Protein AF-A0A3B8Z1A2-F1 (afdb_monomer)

Secondary structure (DSSP, 8-state):
---GGGGGSTTTTT--B---S-PPSEEEE-TT--GGGS-S--TT--EEE-SSSSS-EEE-TTEEEEB--EEGGGGTT-HHHHHHHHHHHHHHHHHTTT--EEEETTEEEEEE--TTSS-PEEEEEEEEEEETTEEEEEEEEESSS-GGGGGGS-GGG-TTPPB--HHHH-SS----HHHHHHHHHHHHHHHTTPPPP-

Sequence (198 aa):
LQPQESLTEPSGAGRDHLLPPEPPPVYTTGRSGDPANLPADAAGVPVIRTGRGGDATFHGPGQLVGYPIVDLRRRGSDVHRYLRQIEAGLLAALASYEIDAHRESGRTGIWVRRPDDMESAKIASIGIAVRRGVAWHGFALNVDNDVRGFERITACGIPGIRMTSIMEAGSGARPSLPDVAETVARAMASALGAPAPS

Radius of gyration: 15.95 Å; Cα contacts (8 Å, |Δi|>4): 409; chains: 1; bounding box: 40×38×46 Å

Mean predicted aligned error: 6.15 Å

Structure (mmCIF, N/CA/C/O backbone):
data_AF-A0A3B8Z1A2-F1
#
_entry.id   AF-A0A3B8Z1A2-F1
#
loop_
_atom_site.group_PDB
_atom_site.id
_atom_site.type_symbol
_atom_site.label_atom_id
_atom_site.label_alt_id
_atom_site.label_comp_id
_atom_site.label_asym_id
_atom_site.label_entity_id
_atom_site.label_seq_id
_atom_site.pdbx_PDB_ins_code
_atom_site.Cartn_x
_atom_site.Cartn_y
_atom_site.Cartn_z
_atom_site.occupancy
_atom_site.B_iso_or_equiv
_atom_site.auth_seq_id
_atom_site.auth_comp_id
_atom_site.auth_asym_id
_atom_site.auth_atom_id
_atom_site.pdbx_PDB_model_num
ATOM 1 N N . LEU A 1 1 ? 12.503 -8.849 9.640 1.00 46.56 1 LEU A N 1
ATOM 2 C CA . LEU A 1 1 ? 11.035 -8.776 9.832 1.00 46.56 1 LEU A CA 1
ATOM 3 C C . LEU A 1 1 ? 10.701 -9.475 11.143 1.00 46.56 1 LEU A C 1
ATOM 5 O O . LEU A 1 1 ? 10.945 -10.670 11.241 1.00 46.56 1 LEU A O 1
ATOM 9 N N . GLN A 1 2 ? 10.236 -8.753 12.166 1.00 46.50 2 GLN A N 1
ATOM 10 C CA . GLN A 1 2 ? 9.681 -9.418 13.351 1.00 46.50 2 GLN A CA 1
ATOM 11 C C . GLN A 1 2 ? 8.379 -10.145 12.958 1.00 46.50 2 GLN A C 1
ATOM 13 O O . GLN A 1 2 ? 7.653 -9.628 12.102 1.00 46.50 2 GLN A O 1
ATOM 18 N N . PRO A 1 3 ? 8.061 -11.322 13.527 1.00 56.19 3 PRO A N 1
ATOM 19 C CA . PRO A 1 3 ? 6.851 -12.049 13.161 1.00 56.19 3 PRO A CA 1
ATOM 20 C C . PRO A 1 3 ? 5.616 -11.295 13.659 1.00 56.19 3 PRO A C 1
ATOM 22 O O . PRO A 1 3 ? 5.299 -11.318 14.842 1.00 56.19 3 PRO A O 1
ATOM 25 N N . GLN A 1 4 ? 4.893 -10.643 12.750 1.00 57.81 4 GLN A N 1
ATOM 26 C CA . GLN A 1 4 ? 3.616 -9.981 13.057 1.00 57.81 4 GLN A CA 1
ATOM 27 C C . GLN A 1 4 ? 2.559 -10.945 13.595 1.00 57.81 4 GLN A C 1
ATOM 29 O O . GLN A 1 4 ? 1.611 -10.525 14.247 1.00 57.81 4 GLN A O 1
ATOM 34 N N . GLU A 1 5 ? 2.727 -12.242 13.342 1.00 56.53 5 GLU A N 1
ATOM 35 C CA . GLU A 1 5 ? 1.835 -13.290 13.823 1.00 56.53 5 GLU A CA 1
ATOM 36 C C . GLU A 1 5 ? 1.676 -13.282 15.347 1.00 56.53 5 GLU A C 1
ATOM 38 O O . GLU A 1 5 ? 0.589 -13.591 15.831 1.00 56.53 5 GLU A O 1
ATOM 43 N N . SER A 1 6 ? 2.702 -12.878 16.106 1.00 57.28 6 SER A N 1
ATOM 44 C CA . SER A 1 6 ? 2.610 -12.789 17.570 1.00 57.28 6 SER A CA 1
ATOM 45 C C . SER A 1 6 ? 1.660 -11.681 18.045 1.00 57.28 6 SER A C 1
ATOM 47 O O . SER A 1 6 ? 1.091 -11.794 19.128 1.00 57.28 6 SER A O 1
ATOM 49 N N . LEU A 1 7 ? 1.413 -10.654 17.220 1.00 58.72 7 LEU A N 1
ATOM 50 C CA . LEU A 1 7 ? 0.472 -9.563 17.510 1.00 58.72 7 LEU A CA 1
ATOM 51 C C . LEU A 1 7 ? -0.997 -9.995 17.370 1.00 58.72 7 LEU A C 1
ATOM 53 O O . LEU A 1 7 ? -1.894 -9.263 17.778 1.00 58.72 7 LEU A O 1
ATOM 57 N N . THR A 1 8 ? -1.253 -11.184 16.812 1.00 55.88 8 THR A N 1
ATOM 58 C CA . THR A 1 8 ? -2.609 -11.752 16.687 1.00 55.88 8 THR A CA 1
ATOM 59 C C . THR A 1 8 ? -3.093 -12.454 17.961 1.00 55.88 8 THR A C 1
ATOM 61 O O . THR A 1 8 ? -4.233 -12.923 18.012 1.00 55.88 8 THR A O 1
ATOM 64 N N . GLU A 1 9 ? -2.253 -12.521 18.999 1.00 58.81 9 GLU A N 1
ATOM 65 C CA . GLU A 1 9 ? -2.627 -13.045 20.312 1.00 58.81 9 GLU A CA 1
ATOM 66 C C . GLU A 1 9 ? -3.438 -12.010 21.129 1.00 58.81 9 GLU A C 1
ATOM 68 O O . GLU A 1 9 ? -3.277 -10.800 20.943 1.00 58.81 9 GLU A O 1
ATOM 73 N N . PRO A 1 10 ? -4.316 -12.444 22.059 1.00 49.34 10 PRO A N 1
ATOM 74 C CA . PRO A 1 10 ? -5.251 -11.562 22.772 1.00 49.34 10 PRO A CA 1
ATOM 75 C C . PRO A 1 10 ? -4.609 -10.392 23.533 1.00 49.34 10 PRO A C 1
ATOM 77 O O . PRO A 1 10 ? -5.276 -9.387 23.757 1.00 49.34 10 PRO A O 1
ATOM 80 N N . SER A 1 11 ? -3.337 -10.507 23.925 1.00 51.84 11 SER A N 1
ATOM 81 C CA . SER A 1 11 ? -2.572 -9.458 24.614 1.00 51.84 11 SER A CA 1
ATOM 82 C C . SER A 1 11 ? -2.036 -8.356 23.686 1.00 51.84 11 SER A C 1
ATOM 84 O O . SER A 1 11 ? -1.673 -7.290 24.178 1.00 51.84 11 SER A O 1
ATOM 86 N N . GLY A 1 12 ? -1.991 -8.585 22.366 1.00 46.75 12 GLY A N 1
ATOM 87 C CA . GLY A 1 12 ? -1.600 -7.598 21.346 1.00 46.75 12 GLY A CA 1
ATOM 88 C C . GLY A 1 12 ? -2.786 -6.923 20.642 1.00 46.75 12 GLY A C 1
ATOM 89 O O . GLY A 1 12 ? -2.634 -5.861 20.038 1.00 46.75 12 GLY A O 1
ATOM 90 N N . ALA A 1 13 ? -3.985 -7.505 20.752 1.00 46.91 13 ALA A N 1
ATOM 91 C CA . ALA A 1 13 ? -5.215 -6.987 20.163 1.00 46.91 13 ALA A CA 1
ATOM 92 C C . ALA A 1 13 ? -5.746 -5.777 20.959 1.00 46.91 13 ALA A C 1
ATOM 94 O O . ALA A 1 13 ? -6.509 -5.916 21.914 1.00 46.91 13 ALA A O 1
ATOM 95 N N . GLY A 1 14 ? -5.333 -4.575 20.560 1.00 42.47 14 GLY A N 1
ATOM 96 C CA . GLY A 1 14 ? -5.748 -3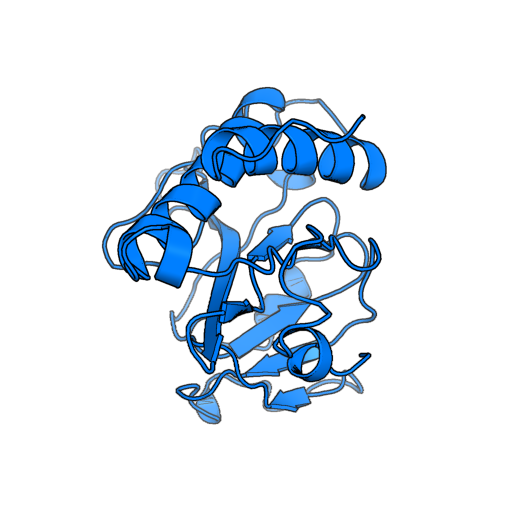.320 21.201 1.00 42.47 14 GLY A CA 1
ATOM 97 C C . GLY A 1 14 ? -4.769 -2.159 21.039 1.00 42.47 14 GLY A C 1
ATOM 98 O O . GLY A 1 14 ? -5.045 -1.069 21.531 1.00 42.47 14 GLY A O 1
ATOM 99 N N . ARG A 1 15 ? -3.635 -2.380 20.368 1.00 45.59 15 ARG A N 1
ATOM 100 C CA . ARG A 1 15 ? -2.662 -1.342 20.038 1.00 45.59 15 ARG A CA 1
ATOM 101 C C . ARG A 1 15 ? -2.531 -1.239 18.522 1.00 45.59 15 ARG A C 1
ATOM 103 O O . ARG A 1 15 ? -2.141 -2.206 17.870 1.00 45.59 15 ARG A O 1
ATOM 110 N N . ASP A 1 16 ? -2.855 -0.070 17.978 1.00 46.34 16 ASP A N 1
ATOM 111 C CA . ASP A 1 16 ? -2.566 0.256 16.585 1.00 46.34 16 ASP A CA 1
ATOM 112 C C . ASP A 1 16 ? -1.042 0.346 16.433 1.00 46.34 16 ASP A C 1
ATOM 114 O O . ASP A 1 16 ? -0.393 1.247 16.963 1.00 46.34 16 ASP A O 1
ATOM 118 N N . HIS A 1 17 ? -0.447 -0.640 15.765 1.00 48.31 17 HIS A N 1
ATOM 119 C CA . HIS A 1 17 ? 0.991 -0.696 15.539 1.00 48.31 17 HIS A CA 1
ATOM 120 C C . HIS A 1 17 ? 1.309 -0.330 14.085 1.00 48.31 17 HIS A C 1
ATOM 122 O O . HIS A 1 17 ? 1.220 -1.160 13.183 1.00 48.31 17 HIS A O 1
ATOM 128 N N . LEU A 1 18 ? 1.740 0.909 13.852 1.00 51.50 18 LEU A N 1
ATOM 129 C CA . LEU A 1 18 ? 2.535 1.247 12.670 1.00 51.50 18 LEU A CA 1
ATOM 130 C C . LEU A 1 18 ? 3.980 0.798 12.973 1.00 51.50 18 LEU A C 1
ATOM 132 O O . LEU A 1 18 ? 4.630 1.354 13.854 1.00 51.50 18 LEU A O 1
ATOM 136 N N . LEU A 1 19 ? 4.441 -0.293 12.349 1.00 51.94 19 LEU A N 1
ATOM 137 C CA . LEU A 1 19 ? 5.822 -0.802 12.490 1.00 51.94 19 LEU A CA 1
ATOM 138 C C . LEU A 1 19 ? 6.784 0.031 11.598 1.00 51.94 19 LEU A C 1
ATOM 140 O O . LEU A 1 19 ? 6.299 0.888 10.864 1.00 51.94 19 LEU A O 1
ATOM 144 N N . PRO A 1 20 ? 8.124 -0.124 11.710 1.00 51.28 20 PRO A N 1
ATOM 145 C CA . PRO A 1 20 ? 9.080 0.956 11.472 1.00 51.28 20 PRO A CA 1
ATOM 146 C C . PRO A 1 20 ? 9.050 1.499 10.036 1.00 51.28 20 PRO A C 1
ATOM 148 O O . PRO A 1 20 ? 8.727 0.754 9.108 1.00 51.28 20 PRO A O 1
ATOM 151 N N . PRO A 1 21 ? 9.430 2.779 9.869 1.00 54.88 21 PRO A N 1
ATOM 152 C CA . PRO A 1 21 ? 9.106 3.587 8.698 1.00 54.88 21 PRO A CA 1
ATOM 153 C C . PRO A 1 21 ? 9.688 3.062 7.383 1.00 54.88 21 PRO A C 1
ATOM 155 O O . PRO A 1 21 ? 9.094 3.320 6.347 1.00 54.88 21 PRO A O 1
ATOM 158 N N . GLU A 1 22 ? 10.782 2.292 7.391 1.00 66.62 22 GLU A N 1
ATOM 159 C CA . GLU A 1 22 ? 11.485 1.912 6.159 1.00 66.62 22 GLU A CA 1
ATOM 160 C C . GLU A 1 22 ? 11.922 0.439 6.166 1.00 66.62 22 GLU A C 1
ATOM 162 O O . GLU A 1 22 ? 12.830 0.057 6.914 1.00 66.62 22 GLU A O 1
ATOM 167 N N . PRO A 1 23 ? 11.304 -0.428 5.347 1.00 73.94 23 PRO A N 1
ATOM 168 C CA . PRO A 1 23 ? 11.793 -1.786 5.164 1.00 73.94 23 PRO A CA 1
ATOM 169 C C . PRO A 1 23 ? 13.048 -1.790 4.270 1.00 73.94 23 PRO A C 1
ATOM 171 O O . PRO A 1 23 ? 13.082 -1.082 3.261 1.00 73.94 23 PRO A O 1
ATOM 174 N N . PRO A 1 24 ? 14.066 -2.629 4.554 1.00 86.69 24 PRO A N 1
ATOM 175 C CA . PRO A 1 24 ? 15.076 -2.929 3.543 1.00 86.69 24 PRO A CA 1
ATOM 176 C C . PRO A 1 24 ? 14.404 -3.574 2.316 1.00 86.69 24 PRO A C 1
ATOM 178 O O . PRO A 1 24 ? 13.319 -4.150 2.462 1.00 86.69 24 PRO A O 1
ATOM 181 N N . PRO A 1 25 ? 15.038 -3.530 1.127 1.00 93.38 25 PRO A N 1
ATOM 182 C CA . PRO A 1 25 ? 14.490 -4.152 -0.072 1.00 93.38 25 PRO A CA 1
ATOM 183 C C . PRO A 1 25 ? 14.091 -5.609 0.179 1.00 93.38 25 PRO A C 1
ATOM 185 O O . PRO A 1 25 ? 14.893 -6.400 0.680 1.00 93.38 25 PRO A O 1
ATOM 188 N N . VAL A 1 26 ? 12.854 -5.968 -0.159 1.00 94.50 26 VAL A N 1
ATOM 189 C CA . VAL A 1 26 ? 12.335 -7.332 -0.020 1.00 94.50 26 VAL A CA 1
ATOM 190 C C . VAL A 1 26 ? 11.171 -7.573 -0.975 1.00 94.50 26 VAL A C 1
ATOM 192 O O . VAL A 1 26 ? 10.254 -6.758 -1.093 1.00 94.50 26 VAL A O 1
ATOM 195 N N . TYR A 1 27 ? 11.171 -8.735 -1.619 1.00 95.75 27 TYR A N 1
ATOM 196 C CA . TYR A 1 27 ? 10.003 -9.255 -2.319 1.00 95.75 27 TYR A CA 1
ATOM 197 C C . TYR A 1 27 ? 9.193 -10.123 -1.373 1.00 95.75 27 TYR A C 1
ATOM 199 O O . TYR A 1 27 ? 9.738 -10.983 -0.678 1.00 95.75 27 TYR A O 1
ATOM 207 N N . THR A 1 28 ? 7.876 -9.938 -1.364 1.00 94.06 28 THR A N 1
ATOM 208 C CA . THR A 1 28 ? 6.986 -10.833 -0.627 1.00 94.06 28 THR A CA 1
ATOM 209 C C . THR A 1 28 ? 5.911 -11.407 -1.524 1.00 94.06 28 THR A C 1
ATOM 211 O O . THR A 1 28 ? 5.378 -10.709 -2.381 1.00 94.06 28 THR A O 1
ATOM 214 N N . THR A 1 29 ? 5.545 -12.663 -1.289 1.00 95.25 29 THR A N 1
ATOM 215 C CA . THR A 1 29 ? 4.357 -13.281 -1.887 1.00 95.25 29 THR A CA 1
ATOM 216 C C . T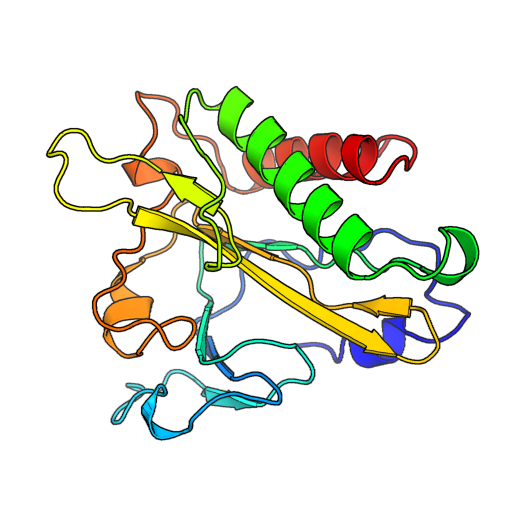HR A 1 29 ? 3.391 -13.727 -0.792 1.00 95.25 29 THR A C 1
ATOM 218 O O . THR A 1 29 ? 3.814 -14.123 0.302 1.00 95.25 29 THR A O 1
ATOM 221 N N . GLY A 1 30 ? 2.091 -13.585 -1.043 1.00 92.12 30 GLY A N 1
ATOM 222 C CA . GLY A 1 30 ? 1.045 -13.986 -0.106 1.00 92.12 30 GLY A CA 1
ATOM 223 C C . GLY A 1 30 ? 0.677 -15.466 -0.226 1.00 92.12 30 GLY A C 1
ATOM 224 O O . GLY A 1 30 ? 1.322 -16.255 -0.919 1.00 92.12 30 GLY A O 1
ATOM 225 N N . ARG A 1 31 ? -0.399 -15.866 0.457 1.00 88.94 31 ARG A N 1
ATOM 226 C CA . ARG A 1 31 ? -0.872 -17.263 0.478 1.00 88.94 31 ARG A CA 1
ATOM 227 C C . ARG A 1 31 ? -1.239 -17.785 -0.910 1.00 88.94 31 ARG A C 1
ATOM 229 O O . ARG A 1 31 ? -0.908 -18.926 -1.222 1.00 88.94 31 ARG A O 1
ATOM 236 N N . SER A 1 32 ? -1.898 -16.941 -1.699 1.00 85.69 32 SER A N 1
ATOM 237 C CA . SER A 1 32 ? -2.443 -17.256 -3.024 1.00 85.69 32 SER A CA 1
ATOM 238 C C . SER A 1 32 ? -1.538 -16.800 -4.169 1.00 85.69 32 SER A C 1
ATOM 240 O O . SER A 1 32 ? -2.010 -16.743 -5.297 1.00 85.69 32 SER A O 1
ATOM 242 N N . GLY A 1 33 ? -0.294 -16.408 -3.883 1.00 89.44 33 GLY A N 1
ATOM 243 C CA . GLY A 1 33 ? 0.581 -15.870 -4.914 1.00 89.44 33 GLY A CA 1
ATOM 244 C C . GLY A 1 33 ? 1.149 -16.938 -5.840 1.00 89.44 33 GLY A C 1
ATOM 245 O O . GLY A 1 33 ? 1.520 -18.025 -5.384 1.00 89.44 33 GLY A O 1
ATOM 246 N N . ASP A 1 34 ? 1.220 -16.608 -7.126 1.00 94.25 34 ASP A N 1
ATOM 247 C CA . ASP A 1 34 ? 1.828 -17.444 -8.153 1.00 94.25 34 ASP A CA 1
ATOM 248 C C . ASP A 1 34 ? 3.358 -17.262 -8.130 1.00 94.25 34 ASP A C 1
ATOM 250 O O . ASP A 1 34 ? 3.848 -16.135 -8.252 1.00 94.25 34 ASP A O 1
ATOM 254 N N . PRO A 1 35 ? 4.156 -18.336 -7.985 1.00 92.81 35 PRO A N 1
ATOM 255 C CA . PRO A 1 35 ? 5.608 -18.254 -8.103 1.00 92.81 35 PRO A CA 1
ATOM 256 C C . PRO A 1 35 ? 6.096 -17.628 -9.416 1.00 92.81 35 PRO A C 1
ATOM 258 O O . PRO A 1 35 ? 7.162 -17.020 -9.415 1.00 92.81 35 PRO A O 1
ATOM 261 N N . ALA A 1 36 ? 5.329 -17.725 -10.507 1.00 95.25 36 ALA A N 1
ATOM 262 C CA . ALA A 1 36 ? 5.658 -17.089 -11.784 1.00 95.25 36 ALA A CA 1
ATOM 263 C C . ALA A 1 36 ? 5.609 -15.551 -11.730 1.00 95.25 36 ALA A C 1
ATOM 265 O O . ALA A 1 36 ? 6.200 -14.886 -12.577 1.00 95.25 36 ALA A O 1
ATOM 266 N N . ASN A 1 37 ? 4.935 -14.982 -10.726 1.00 95.94 37 ASN A N 1
ATOM 267 C CA . ASN A 1 37 ? 4.859 -13.540 -10.510 1.00 95.94 37 ASN A CA 1
ATOM 268 C C . ASN A 1 37 ? 6.032 -12.997 -9.673 1.00 95.94 37 ASN A C 1
ATOM 270 O O . ASN A 1 37 ? 6.136 -11.782 -9.492 1.00 95.94 37 ASN A O 1
ATOM 274 N N . LEU A 1 38 ? 6.908 -13.867 -9.157 1.00 95.56 38 LEU A N 1
ATOM 275 C CA . LEU A 1 38 ? 8.131 -13.493 -8.440 1.00 95.56 38 LEU A CA 1
ATOM 276 C C . LEU A 1 38 ? 9.305 -13.257 -9.410 1.00 95.56 38 LEU A C 1
ATOM 278 O O . LEU A 1 38 ? 9.259 -13.714 -10.552 1.00 95.56 38 LEU A O 1
ATOM 282 N N . PRO A 1 39 ? 10.386 -12.587 -8.967 1.00 93.62 39 PRO A N 1
ATOM 283 C CA . PRO A 1 39 ? 11.546 -12.368 -9.819 1.00 93.62 39 PRO A CA 1
ATOM 284 C C . PRO A 1 39 ? 12.215 -13.681 -10.210 1.00 93.62 39 PRO A C 1
ATOM 286 O O . PRO A 1 39 ? 12.528 -14.498 -9.345 1.00 93.62 39 PRO A O 1
ATOM 289 N N . ALA A 1 40 ? 12.528 -13.832 -11.498 1.00 91.50 40 ALA A N 1
ATOM 290 C CA . ALA A 1 40 ? 13.425 -14.889 -11.966 1.00 91.50 40 ALA A CA 1
ATOM 291 C C . ALA A 1 40 ? 14.860 -14.685 -11.437 1.00 91.50 40 ALA A C 1
ATOM 293 O O . ALA A 1 40 ? 15.549 -15.649 -11.113 1.00 91.50 40 ALA A O 1
ATOM 294 N N . ASP A 1 41 ? 15.279 -13.422 -11.304 1.00 92.38 41 ASP A N 1
ATOM 295 C CA . ASP A 1 41 ? 16.505 -13.002 -10.628 1.00 92.38 41 ASP A CA 1
ATOM 296 C C . ASP A 1 41 ? 16.203 -11.835 -9.676 1.00 92.38 41 ASP A C 1
ATOM 298 O O . ASP A 1 41 ? 15.830 -10.729 -10.091 1.00 92.38 41 ASP A O 1
ATOM 302 N N . ALA A 1 42 ? 16.370 -12.097 -8.380 1.00 90.50 42 ALA A N 1
ATOM 303 C CA . ALA A 1 42 ? 16.126 -11.130 -7.319 1.00 90.50 42 ALA A CA 1
ATOM 304 C C . ALA A 1 42 ? 17.331 -10.212 -7.039 1.00 90.50 42 ALA A C 1
ATOM 306 O O . ALA A 1 42 ? 17.219 -9.334 -6.186 1.00 90.50 42 ALA A O 1
ATOM 307 N N . ALA A 1 43 ? 18.470 -10.385 -7.727 1.00 91.38 43 ALA A N 1
ATOM 308 C CA . ALA A 1 43 ? 19.665 -9.543 -7.605 1.00 91.38 43 ALA A CA 1
ATOM 309 C C . ALA A 1 43 ? 20.132 -9.328 -6.146 1.00 91.38 43 ALA A C 1
ATOM 311 O O . ALA A 1 43 ? 20.504 -8.227 -5.744 1.00 91.38 43 ALA A O 1
ATOM 312 N N . GLY A 1 44 ? 20.067 -10.384 -5.329 1.00 91.94 44 GLY A N 1
ATOM 313 C CA . GLY A 1 44 ? 20.439 -10.345 -3.909 1.00 91.94 44 GLY A CA 1
ATOM 314 C C . GLY A 1 44 ? 19.356 -9.816 -2.956 1.00 91.94 44 GLY A C 1
ATOM 315 O O . GLY A 1 44 ? 19.564 -9.830 -1.744 1.00 91.94 44 GLY A O 1
ATOM 316 N N . VAL A 1 45 ? 18.191 -9.400 -3.461 1.00 94.38 45 VAL A N 1
ATOM 317 C CA . VAL A 1 45 ? 17.037 -9.012 -2.637 1.00 94.38 45 VAL A CA 1
ATOM 318 C C . VAL A 1 45 ? 16.318 -10.267 -2.113 1.00 94.38 45 VAL A C 1
ATOM 320 O O . VAL A 1 45 ? 15.985 -11.152 -2.903 1.00 94.38 45 VAL A O 1
ATOM 323 N N . PRO A 1 46 ? 16.026 -10.374 -0.804 1.00 94.19 46 PRO A N 1
ATOM 324 C CA . PRO A 1 46 ? 15.300 -11.517 -0.259 1.00 94.19 46 PRO A CA 1
ATOM 325 C C . PRO A 1 46 ? 13.894 -11.676 -0.852 1.00 94.19 46 PRO A C 1
ATOM 327 O O . PRO A 1 46 ? 13.170 -10.695 -1.030 1.00 94.19 46 PRO A O 1
ATOM 330 N N . VAL A 1 47 ? 13.478 -12.926 -1.074 1.00 94.81 47 VAL A N 1
ATOM 331 C CA . VAL A 1 47 ? 12.110 -13.294 -1.470 1.00 94.81 47 VAL A CA 1
ATOM 332 C C . VAL A 1 47 ? 11.474 -14.099 -0.339 1.00 94.81 47 VAL A C 1
ATOM 334 O O . VAL A 1 47 ? 11.981 -15.151 0.044 1.00 94.81 47 VAL A O 1
ATOM 337 N N . ILE A 1 48 ? 10.374 -13.598 0.225 1.00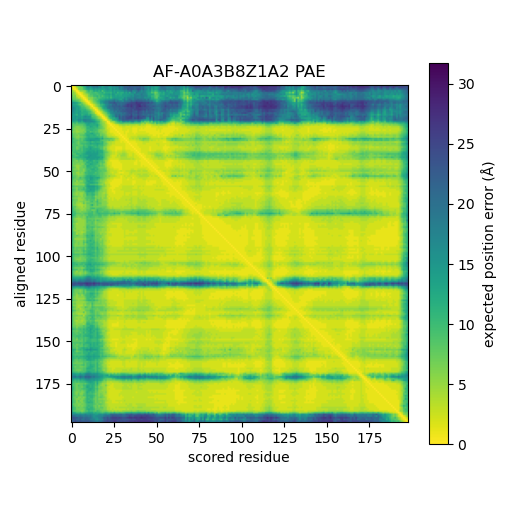 92.31 48 ILE A N 1
ATOM 338 C CA . ILE A 1 48 ? 9.758 -14.151 1.438 1.00 92.31 48 ILE A CA 1
ATOM 339 C C . ILE A 1 48 ? 8.290 -14.491 1.186 1.00 92.31 48 ILE A C 1
ATOM 341 O O . ILE A 1 48 ? 7.490 -13.647 0.781 1.00 92.31 48 ILE A O 1
ATOM 345 N N . ARG A 1 49 ? 7.892 -15.727 1.496 1.00 91.81 49 ARG A N 1
ATOM 346 C CA . ARG A 1 49 ? 6.473 -16.090 1.555 1.00 91.81 49 ARG A CA 1
ATOM 347 C C . ARG A 1 49 ? 5.873 -15.651 2.885 1.00 91.81 49 ARG A C 1
ATOM 349 O O . ARG A 1 49 ? 6.470 -15.839 3.940 1.00 91.81 49 ARG A O 1
ATOM 356 N N . THR A 1 50 ? 4.686 -15.066 2.827 1.00 89.31 50 THR A N 1
ATOM 357 C CA . THR A 1 50 ? 4.020 -14.440 3.973 1.00 89.31 50 THR A CA 1
ATOM 358 C C . THR A 1 50 ? 2.589 -14.940 4.134 1.00 89.31 50 THR A C 1
ATOM 360 O O . THR A 1 50 ? 2.000 -15.527 3.224 1.00 89.31 50 THR A O 1
ATOM 363 N N . GLY A 1 51 ? 2.015 -14.685 5.311 1.00 86.81 51 GLY A N 1
ATOM 364 C CA . GLY A 1 51 ? 0.648 -15.063 5.642 1.00 86.81 51 GLY A CA 1
ATOM 365 C C . GLY A 1 51 ? -0.440 -14.183 5.022 1.00 86.81 51 GLY A C 1
ATOM 366 O O . GLY A 1 51 ? -1.603 -14.553 5.160 1.00 86.81 51 GLY A O 1
ATOM 367 N N . ARG A 1 52 ? -0.133 -13.059 4.351 1.00 89.50 52 ARG A N 1
ATOM 368 C CA . ARG A 1 52 ? -1.144 -12.134 3.786 1.00 89.50 52 ARG A CA 1
ATOM 369 C C . ARG A 1 52 ? -1.890 -12.720 2.592 1.00 89.50 52 ARG A C 1
ATOM 371 O O . ARG A 1 52 ? -1.419 -13.637 1.922 1.00 89.50 52 ARG A O 1
ATOM 378 N N . GLY A 1 53 ? -3.056 -12.152 2.297 1.00 88.62 53 GLY A N 1
ATOM 379 C CA . GLY A 1 53 ? -3.688 -12.291 0.989 1.00 88.62 53 GLY A CA 1
ATOM 380 C C . GLY A 1 53 ? -2.917 -11.561 -0.120 1.00 88.62 53 GLY A C 1
ATOM 381 O O . GLY A 1 53 ? -2.008 -10.764 0.140 1.00 88.62 53 GLY A O 1
ATOM 382 N N . GLY A 1 54 ? -3.322 -11.820 -1.362 1.00 88.94 54 GLY A N 1
ATOM 383 C CA . GLY A 1 54 ? -2.710 -11.250 -2.562 1.00 88.94 54 GLY A CA 1
ATOM 384 C C . GLY A 1 54 ? -1.453 -11.986 -3.024 1.00 88.94 54 GLY A C 1
ATOM 385 O O . GLY A 1 54 ? -1.005 -12.947 -2.397 1.00 88.94 54 GLY A O 1
ATOM 386 N N . ASP A 1 55 ? -0.904 -11.505 -4.132 1.00 93.25 55 ASP A N 1
ATOM 387 C CA . ASP A 1 55 ? 0.242 -12.092 -4.832 1.00 93.25 55 ASP A CA 1
ATOM 388 C C . ASP A 1 55 ? 1.556 -11.340 -4.513 1.00 93.25 55 ASP A C 1
ATOM 390 O O . ASP A 1 55 ? 1.666 -10.718 -3.450 1.00 93.25 55 ASP A O 1
ATOM 394 N N . ALA A 1 56 ? 2.552 -11.397 -5.397 1.00 94.75 56 ALA A N 1
ATOM 395 C CA . ALA A 1 56 ? 3.842 -10.734 -5.312 1.00 94.75 56 ALA A CA 1
ATOM 396 C C . ALA A 1 56 ? 3.723 -9.215 -5.090 1.00 94.75 56 ALA A C 1
ATOM 398 O O . ALA A 1 56 ? 2.897 -8.528 -5.694 1.00 94.75 56 ALA A O 1
ATOM 399 N N . THR A 1 57 ? 4.573 -8.673 -4.222 1.00 95.56 57 THR A N 1
ATOM 400 C CA . THR A 1 57 ? 4.802 -7.232 -4.053 1.00 95.56 57 THR A CA 1
ATOM 401 C C . THR A 1 57 ? 6.262 -6.993 -3.684 1.00 95.56 57 THR A C 1
ATOM 403 O O . THR A 1 57 ? 6.959 -7.905 -3.233 1.00 95.56 57 THR A O 1
ATOM 406 N N . PHE A 1 58 ? 6.697 -5.749 -3.827 1.00 95.56 58 PHE A N 1
ATOM 407 C CA . PHE A 1 58 ? 7.990 -5.266 -3.374 1.00 95.56 58 PHE A CA 1
ATOM 408 C C . PHE A 1 58 ? 7.814 -4.269 -2.222 1.00 95.56 58 PHE A C 1
ATOM 410 O O . PHE A 1 58 ? 6.838 -3.510 -2.187 1.00 95.56 58 PHE A O 1
ATOM 417 N N . HIS A 1 59 ? 8.768 -4.282 -1.296 1.00 94.69 59 HIS A N 1
ATOM 418 C CA . HIS A 1 59 ? 8.960 -3.253 -0.283 1.00 94.69 59 HIS A CA 1
ATOM 419 C C . HIS A 1 59 ? 10.407 -2.772 -0.322 1.00 94.69 59 HIS A C 1
ATOM 421 O O . HIS A 1 59 ? 11.307 -3.577 -0.552 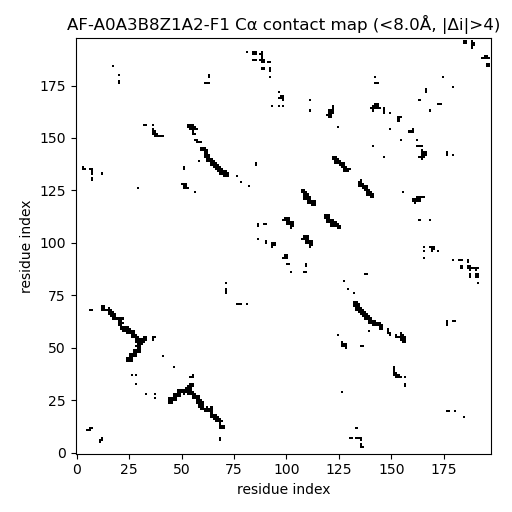1.00 94.69 59 HIS A O 1
ATOM 427 N N . GLY A 1 60 ? 10.637 -1.489 -0.059 1.00 92.38 60 GLY A N 1
ATOM 428 C CA . GLY A 1 60 ? 11.980 -0.924 0.007 1.00 92.38 60 GLY A CA 1
ATOM 429 C C . GLY A 1 60 ? 12.023 0.409 0.757 1.00 92.38 60 GLY A C 1
ATOM 430 O O . GLY A 1 60 ? 10.969 0.904 1.168 1.00 92.38 60 GLY A O 1
ATOM 431 N N . PRO A 1 61 ? 13.228 0.981 0.934 1.00 93.12 61 PRO A N 1
ATOM 432 C CA . PRO A 1 61 ? 13.418 2.255 1.619 1.00 93.12 61 PRO A CA 1
ATOM 433 C C . PRO A 1 61 ? 12.582 3.357 0.972 1.00 93.12 61 PRO A C 1
ATOM 435 O O . PRO A 1 61 ? 12.477 3.393 -0.255 1.00 93.12 61 PRO A O 1
ATOM 438 N N . GLY A 1 62 ? 11.972 4.214 1.791 1.00 92.50 62 GLY A N 1
ATOM 439 C CA . GLY A 1 62 ? 11.061 5.264 1.328 1.00 92.50 62 GLY A CA 1
ATOM 440 C C . GLY A 1 62 ? 9.607 4.830 1.081 1.00 92.50 62 GLY A C 1
ATOM 441 O O . GLY A 1 62 ? 8.796 5.563 0.514 1.00 92.50 62 GLY A O 1
ATOM 442 N N . GLN A 1 63 ? 9.251 3.595 1.448 1.00 94.19 63 GLN A N 1
ATOM 443 C CA . GLN A 1 63 ? 7.881 3.092 1.360 1.00 94.19 63 GLN A CA 1
ATOM 444 C C . GLN A 1 63 ? 7.266 3.030 2.756 1.00 94.19 63 GLN A C 1
ATOM 446 O O . GLN A 1 63 ? 7.780 2.337 3.633 1.00 94.19 63 GLN A O 1
ATOM 451 N N . LEU A 1 64 ? 6.115 3.676 2.945 1.00 94.25 64 LEU A N 1
ATOM 452 C CA . LEU A 1 64 ? 5.380 3.596 4.202 1.00 94.25 64 LEU A CA 1
ATOM 453 C C . LEU A 1 64 ? 4.608 2.278 4.270 1.00 94.25 64 LEU A C 1
ATOM 455 O O . LEU A 1 64 ? 3.639 2.080 3.533 1.00 94.25 64 LEU A O 1
ATOM 459 N N . VAL A 1 65 ? 4.983 1.396 5.195 1.00 92.69 65 VAL A N 1
ATOM 460 C CA . VAL A 1 65 ? 4.266 0.136 5.424 1.00 92.69 65 VAL A CA 1
ATOM 461 C C . VAL A 1 65 ? 3.507 0.186 6.746 1.00 92.69 65 VAL A C 1
ATOM 463 O O . VAL A 1 65 ? 4.098 0.275 7.818 1.00 92.69 65 VAL A O 1
ATOM 466 N N . GLY A 1 66 ? 2.178 0.114 6.672 1.00 90.25 66 GLY A N 1
ATOM 467 C CA . GLY A 1 66 ? 1.299 0.167 7.836 1.00 90.25 66 GLY A CA 1
ATOM 468 C C . GLY A 1 66 ? 0.634 -1.172 8.122 1.00 90.25 66 GLY A C 1
ATOM 469 O O . GLY A 1 66 ? 0.194 -1.865 7.202 1.00 90.25 66 GLY A O 1
ATOM 470 N N . TYR A 1 67 ? 0.510 -1.514 9.408 1.00 89.69 67 TYR A N 1
ATOM 471 C CA . TYR A 1 67 ? -0.062 -2.786 9.850 1.00 89.69 67 TYR A CA 1
ATOM 472 C C . TYR A 1 67 ? -1.194 -2.607 10.873 1.00 89.69 67 TYR A C 1
ATOM 474 O O . TYR A 1 67 ? -0.987 -2.852 12.061 1.00 89.69 67 TYR A O 1
ATOM 482 N N . PRO A 1 68 ? -2.402 -2.174 10.462 1.00 87.94 68 PRO A N 1
ATOM 483 C CA . PRO A 1 68 ? -3.500 -1.962 11.401 1.00 87.94 68 PRO A CA 1
ATOM 484 C C . PRO A 1 68 ? -3.962 -3.295 12.013 1.00 87.94 68 PRO A C 1
ATOM 486 O O . PRO A 1 68 ? -4.672 -4.066 11.369 1.00 87.94 68 PRO A O 1
ATOM 489 N N . ILE A 1 69 ? -3.576 -3.582 13.258 1.00 87.31 69 ILE A N 1
ATOM 490 C CA . ILE A 1 69 ? -3.940 -4.829 13.947 1.00 87.31 69 ILE A CA 1
ATOM 491 C C . ILE A 1 69 ? -5.294 -4.657 14.641 1.00 87.31 69 ILE A C 1
ATOM 493 O O . ILE A 1 69 ? -5.391 -4.031 15.694 1.00 87.31 69 ILE A O 1
ATOM 497 N N . VAL A 1 70 ? -6.359 -5.211 14.055 1.00 85.94 70 VAL A N 1
ATOM 498 C CA . VAL A 1 70 ? -7.741 -4.902 14.465 1.00 85.94 70 VAL A CA 1
ATOM 499 C C . VAL A 1 70 ? -8.537 -6.163 14.799 1.00 85.94 70 VAL A C 1
ATOM 501 O O . VAL A 1 70 ? -8.674 -7.060 13.971 1.00 85.94 70 VAL A O 1
ATOM 504 N N . ASP A 1 71 ? -9.135 -6.218 15.995 1.00 89.12 71 ASP A N 1
ATOM 505 C CA . ASP A 1 71 ? -10.097 -7.266 16.372 1.00 89.12 71 ASP A CA 1
ATOM 506 C C . ASP A 1 71 ? -11.438 -7.048 15.652 1.00 89.12 71 ASP A C 1
ATOM 508 O O . ASP A 1 71 ? -12.276 -6.243 16.073 1.00 89.12 71 ASP A O 1
ATOM 512 N N . LEU A 1 72 ? -11.647 -7.771 14.551 1.00 89.00 72 LEU A N 1
ATOM 513 C CA . LEU A 1 72 ? -12.839 -7.639 13.717 1.00 89.00 72 LEU A CA 1
ATOM 514 C C . LEU A 1 72 ? -14.098 -8.157 14.411 1.00 89.00 72 LEU A C 1
ATOM 516 O O . LEU A 1 72 ? -15.193 -7.715 14.071 1.00 89.00 72 LEU A O 1
ATOM 520 N N . ARG A 1 73 ? -13.979 -9.033 15.417 1.00 89.44 73 ARG A N 1
ATOM 521 C CA . ARG A 1 73 ? -15.144 -9.580 16.142 1.00 89.44 73 ARG A CA 1
ATOM 522 C C . ARG A 1 73 ? -15.928 -8.475 16.839 1.00 89.44 73 ARG A C 1
ATOM 524 O O . ARG A 1 73 ? -17.153 -8.496 16.851 1.00 89.44 73 ARG A O 1
ATOM 531 N N . ARG A 1 74 ? -15.220 -7.456 17.334 1.00 85.38 74 ARG A N 1
ATOM 532 C CA . ARG A 1 74 ? -15.804 -6.253 17.952 1.00 85.38 74 ARG A CA 1
ATOM 533 C C . ARG A 1 74 ? -16.428 -5.293 16.934 1.00 85.38 74 ARG A C 1
ATOM 535 O O . ARG A 1 74 ? -16.998 -4.278 17.314 1.00 85.38 74 ARG A O 1
ATOM 542 N N . ARG A 1 75 ? -16.272 -5.582 15.641 1.00 83.12 75 ARG A N 1
ATOM 543 C CA . ARG A 1 75 ? -16.579 -4.702 14.504 1.00 83.12 75 ARG A CA 1
ATOM 544 C C . ARG A 1 75 ? -17.443 -5.407 13.450 1.00 83.12 75 ARG A C 1
ATOM 546 O O . ARG A 1 75 ? 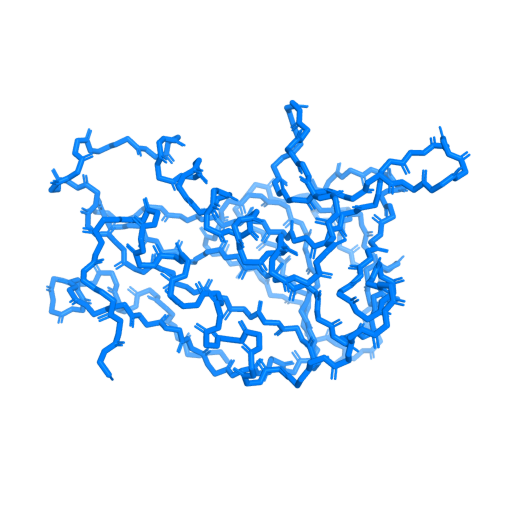-17.456 -5.005 12.291 1.00 83.12 75 ARG A O 1
ATOM 553 N N . GLY A 1 76 ? -18.158 -6.462 13.848 1.00 84.25 76 GLY A N 1
ATOM 554 C CA . GLY A 1 76 ? -19.088 -7.197 12.982 1.00 84.25 76 GLY A CA 1
ATOM 555 C C . GLY A 1 76 ? -18.452 -8.278 12.101 1.00 84.25 76 GLY A C 1
ATOM 556 O O . GLY A 1 76 ? -19.147 -8.862 11.281 1.00 84.25 76 GLY A O 1
ATOM 557 N N . SER A 1 77 ? -17.163 -8.583 12.279 1.00 88.88 77 SER A N 1
ATOM 558 C CA . SER A 1 77 ? -16.418 -9.642 11.569 1.00 88.88 77 SER A CA 1
ATOM 559 C C . SER A 1 77 ? -16.381 -9.510 10.039 1.00 88.88 77 SER A C 1
ATOM 561 O O . SER A 1 77 ? -16.165 -10.496 9.338 1.00 88.88 77 SER A O 1
ATOM 563 N N . ASP A 1 78 ? -16.550 -8.295 9.515 1.00 91.19 78 ASP A N 1
ATOM 564 C CA . ASP A 1 78 ? -16.579 -8.028 8.076 1.00 91.19 78 ASP A CA 1
ATOM 565 C C . ASP A 1 78 ? -15.203 -7.584 7.550 1.00 91.19 78 ASP A C 1
ATOM 567 O O . ASP A 1 78 ? -14.748 -6.453 7.749 1.00 91.19 78 ASP A O 1
ATOM 571 N N . VAL A 1 79 ? -14.540 -8.503 6.847 1.00 91.50 79 VAL A N 1
ATOM 572 C CA . VAL A 1 79 ? -13.218 -8.291 6.241 1.00 91.50 79 VAL A CA 1
ATOM 573 C C . VAL A 1 79 ? -13.277 -7.308 5.070 1.00 91.50 79 VAL A C 1
ATOM 575 O O . VAL A 1 79 ? -12.345 -6.524 4.884 1.00 91.50 79 VAL A O 1
ATOM 578 N N . HIS A 1 80 ? -14.363 -7.313 4.293 1.00 91.56 80 HIS A N 1
ATOM 579 C CA . HIS A 1 80 ? -14.526 -6.404 3.161 1.00 91.56 80 HIS A CA 1
ATOM 580 C C . HIS A 1 80 ? -14.711 -4.972 3.647 1.00 91.56 80 HIS A C 1
ATOM 582 O O . HIS A 1 80 ? -14.057 -4.063 3.133 1.00 91.56 80 HIS A O 1
ATOM 588 N N . ARG A 1 81 ? -15.532 -4.769 4.683 1.00 92.06 81 ARG A N 1
ATOM 589 C CA . ARG A 1 81 ? -15.669 -3.466 5.341 1.00 92.06 81 ARG A CA 1
ATOM 590 C C . ARG A 1 81 ? -14.327 -2.962 5.859 1.00 92.06 81 ARG A C 1
ATOM 592 O O . ARG A 1 81 ? -13.976 -1.818 5.589 1.00 92.06 81 ARG A O 1
ATOM 599 N N . TYR A 1 82 ? -13.563 -3.806 6.549 1.00 92.69 82 TYR A N 1
ATOM 600 C CA . TYR A 1 82 ? -12.241 -3.433 7.056 1.00 92.69 82 TYR A CA 1
ATOM 601 C C . TYR A 1 82 ? -11.267 -3.040 5.929 1.00 92.69 82 TYR A C 1
ATOM 603 O O . TYR A 1 82 ? -10.608 -2.005 6.024 1.00 92.69 82 TYR A O 1
ATOM 611 N N . LEU A 1 83 ? -11.241 -3.782 4.815 1.00 93.75 83 LEU A N 1
ATOM 612 C CA . LEU A 1 83 ? -10.479 -3.392 3.621 1.00 93.75 83 LEU A CA 1
ATOM 613 C C . LEU A 1 83 ? -10.907 -2.020 3.083 1.00 93.75 83 LEU A C 1
ATOM 615 O O . LEU A 1 83 ? -10.053 -1.176 2.812 1.00 93.75 83 LEU A O 1
ATOM 619 N N . ARG A 1 84 ? -12.219 -1.763 2.978 1.00 94.38 84 ARG A N 1
ATOM 620 C CA . ARG A 1 84 ? -12.741 -0.460 2.528 1.00 94.38 84 ARG A CA 1
ATOM 621 C C . ARG A 1 84 ? -12.359 0.684 3.465 1.00 94.38 84 ARG A C 1
ATOM 623 O O . ARG A 1 84 ? -12.158 1.798 2.980 1.00 94.38 84 ARG A O 1
ATOM 630 N N . GLN A 1 85 ? -12.232 0.422 4.766 1.00 94.88 85 GLN A N 1
ATOM 631 C CA . GLN A 1 85 ? -11.760 1.401 5.748 1.00 94.88 85 GLN A CA 1
ATOM 632 C C . GLN A 1 85 ? -10.273 1.721 5.571 1.00 94.88 85 GLN A C 1
ATOM 634 O O . GLN A 1 85 ? -9.924 2.898 5.573 1.00 94.88 85 GLN A O 1
ATOM 639 N N . ILE A 1 86 ? -9.413 0.721 5.332 1.00 95.81 86 ILE A N 1
ATOM 640 C CA . ILE A 1 86 ? -8.000 0.970 4.986 1.00 95.81 86 ILE A CA 1
ATOM 641 C C . ILE A 1 86 ? -7.916 1.834 3.726 1.00 95.81 86 ILE A C 1
ATOM 643 O O . ILE A 1 86 ? -7.239 2.858 3.718 1.00 95.81 86 ILE A O 1
ATOM 647 N N . GLU A 1 87 ? -8.636 1.461 2.666 1.00 97.50 87 GLU A N 1
ATOM 648 C CA . GLU A 1 87 ? -8.652 2.255 1.436 1.00 97.50 87 GLU A CA 1
ATOM 649 C C . GLU A 1 87 ? -9.134 3.689 1.691 1.00 97.50 87 GLU A C 1
ATOM 651 O O . GLU A 1 87 ? -8.553 4.629 1.165 1.00 97.50 87 GLU A O 1
ATOM 656 N N . ALA A 1 88 ? -10.175 3.872 2.513 1.00 97.06 88 ALA A N 1
ATOM 657 C CA . ALA A 1 88 ? -10.688 5.198 2.853 1.00 97.06 88 ALA A CA 1
ATOM 658 C C . ALA A 1 88 ? -9.648 6.049 3.597 1.00 97.06 88 ALA A C 1
ATOM 660 O O . ALA A 1 88 ? -9.489 7.221 3.269 1.00 97.06 88 ALA A O 1
ATOM 661 N N . GLY A 1 89 ? -8.915 5.459 4.547 1.00 97.00 89 GLY A N 1
ATOM 662 C CA . GLY A 1 89 ? -7.836 6.145 5.257 1.00 97.00 89 GLY A CA 1
ATOM 663 C C . GLY A 1 89 ? -6.701 6.572 4.322 1.00 97.00 89 GLY A C 1
ATOM 664 O O . GLY A 1 89 ? -6.221 7.697 4.420 1.00 97.00 89 GLY A O 1
ATOM 665 N N . LEU A 1 90 ? -6.307 5.715 3.371 1.00 98.06 90 LEU A N 1
ATOM 666 C CA . LEU A 1 90 ? -5.267 6.059 2.391 1.00 98.06 90 LEU A CA 1
ATOM 667 C C . LEU A 1 90 ? -5.720 7.173 1.449 1.00 98.06 90 LEU A C 1
ATOM 669 O O . LEU A 1 90 ? -4.957 8.100 1.206 1.00 98.06 90 LEU A O 1
ATOM 673 N N . LEU A 1 91 ? -6.955 7.103 0.945 1.00 98.44 91 LEU A N 1
ATOM 674 C CA . LEU A 1 91 ? -7.520 8.148 0.087 1.00 98.44 91 LEU A CA 1
ATOM 675 C C . LEU A 1 91 ? -7.573 9.496 0.811 1.00 98.44 91 LEU A C 1
ATOM 677 O O . LEU A 1 91 ? -7.160 10.506 0.251 1.00 98.44 91 LEU A O 1
ATOM 681 N N . ALA A 1 92 ? -8.026 9.509 2.067 1.00 97.69 92 ALA A N 1
ATOM 682 C CA . ALA A 1 92 ? -8.081 10.725 2.872 1.00 97.69 92 ALA A CA 1
ATOM 683 C C . ALA A 1 92 ? -6.683 11.320 3.129 1.00 97.69 92 ALA A C 1
ATOM 685 O O . ALA A 1 92 ? -6.509 12.535 3.055 1.00 97.69 92 ALA A O 1
ATOM 686 N N . ALA A 1 93 ? -5.677 10.477 3.382 1.00 96.06 93 ALA A N 1
ATOM 687 C CA . ALA A 1 93 ? -4.298 10.931 3.536 1.00 96.06 93 ALA A CA 1
ATOM 688 C C . ALA A 1 93 ? -3.723 11.495 2.226 1.00 96.06 93 ALA A C 1
ATOM 690 O O . ALA A 1 93 ? -3.136 12.571 2.228 1.00 96.06 93 ALA A O 1
ATOM 691 N N . LEU A 1 94 ? -3.933 10.811 1.098 1.00 97.19 94 LEU A N 1
ATOM 692 C CA . LEU A 1 94 ? -3.459 11.252 -0.219 1.00 97.19 94 LEU A CA 1
ATOM 693 C C . LEU A 1 94 ? -4.102 12.568 -0.671 1.00 97.19 94 LEU A C 1
ATOM 695 O O . LEU A 1 94 ? -3.424 13.400 -1.271 1.00 97.19 94 LEU A O 1
ATOM 699 N N . ALA A 1 95 ? -5.365 12.804 -0.307 1.00 96.00 95 ALA A N 1
ATOM 700 C CA . ALA A 1 95 ? -6.040 14.072 -0.567 1.00 96.00 95 ALA A CA 1
ATOM 701 C C . ALA A 1 95 ? -5.353 15.268 0.121 1.00 96.00 95 ALA A C 1
ATOM 703 O O . ALA A 1 95 ? -5.383 16.374 -0.411 1.00 96.00 95 ALA A O 1
ATOM 704 N N . SER A 1 96 ? -4.674 15.057 1.258 1.00 94.56 96 SER A N 1
ATOM 705 C CA . SER A 1 96 ? -3.887 16.109 1.935 1.00 94.56 96 SER A CA 1
ATOM 706 C C . SER A 1 96 ? -2.621 16.509 1.165 1.00 94.56 96 SER A C 1
ATOM 708 O O . SER A 1 96 ? -2.015 17.530 1.476 1.00 94.56 96 SER A O 1
ATOM 710 N N . TYR A 1 97 ? -2.238 15.721 0.158 1.00 94.44 97 TYR A N 1
ATOM 711 C CA . TYR A 1 97 ? -1.127 15.993 -0.754 1.00 94.44 97 TYR A CA 1
ATOM 712 C C . TYR A 1 97 ? -1.602 16.344 -2.170 1.00 94.44 97 TYR A C 1
ATOM 714 O O . TYR A 1 97 ? -0.807 16.287 -3.103 1.00 94.44 97 TYR A O 1
ATOM 722 N N . GLU A 1 98 ? -2.890 16.676 -2.335 1.00 93.81 98 GLU A N 1
ATOM 723 C CA . GLU A 1 98 ? -3.508 17.035 -3.622 1.00 93.81 98 GLU A CA 1
ATOM 724 C C . GLU A 1 98 ? -3.391 15.941 -4.699 1.00 93.81 98 GLU A C 1
ATOM 726 O O . GLU A 1 98 ? -3.416 16.216 -5.898 1.00 93.81 98 GLU A O 1
ATOM 731 N N . ILE A 1 99 ? -3.275 14.677 -4.283 1.00 94.62 99 ILE A N 1
ATOM 732 C CA . ILE A 1 99 ? -3.211 13.537 -5.199 1.00 94.62 99 ILE A CA 1
ATOM 733 C C . ILE A 1 99 ? -4.633 13.029 -5.458 1.00 94.62 99 ILE A C 1
ATOM 735 O O . ILE A 1 99 ? -5.296 12.536 -4.541 1.00 94.62 99 ILE A O 1
ATOM 739 N N . ASP A 1 100 ? -5.078 13.095 -6.718 1.00 92.81 100 ASP A N 1
ATOM 740 C CA . ASP A 1 100 ? -6.360 12.534 -7.173 1.00 92.81 100 ASP A CA 1
ATOM 741 C C . ASP A 1 100 ? -6.294 10.999 -7.258 1.00 92.81 100 ASP A C 1
ATOM 743 O O . ASP A 1 100 ? -6.057 10.379 -8.304 1.00 92.81 100 ASP A O 1
ATOM 747 N N . ALA A 1 101 ? -6.432 10.381 -6.089 1.00 96.62 101 ALA A N 1
ATOM 748 C CA . ALA A 1 101 ? -6.392 8.945 -5.907 1.00 96.62 101 ALA A CA 1
ATOM 749 C C . ALA A 1 101 ? -7.800 8.333 -5.864 1.00 96.62 101 ALA A C 1
ATOM 751 O O . ALA A 1 101 ? -8.751 8.915 -5.346 1.00 96.62 101 ALA A O 1
ATOM 752 N N . HIS A 1 102 ? -7.932 7.103 -6.353 1.00 97.06 102 HIS A N 1
ATOM 753 C CA . HIS A 1 102 ? -9.198 6.384 -6.410 1.00 97.06 102 HIS A CA 1
ATOM 754 C C . HIS A 1 102 ? -9.024 4.873 -6.206 1.00 97.06 102 HIS A C 1
ATOM 756 O O . HIS A 1 102 ? -7.917 4.331 -6.132 1.00 97.06 102 HIS A O 1
ATOM 762 N N . ARG A 1 103 ? -10.162 4.183 -6.081 1.00 96.44 103 ARG A N 1
ATOM 763 C CA . ARG A 1 103 ? -10.252 2.718 -6.082 1.00 96.44 103 ARG A CA 1
ATOM 764 C C . ARG A 1 103 ? -10.607 2.252 -7.484 1.00 96.44 103 ARG A C 1
ATOM 766 O O . ARG A 1 103 ? -11.466 2.856 -8.121 1.00 96.44 103 ARG A O 1
ATOM 773 N N . GLU A 1 104 ? -10.067 1.115 -7.893 1.00 93.88 104 GLU A N 1
ATOM 774 C CA . GLU A 1 104 ? -10.491 0.445 -9.119 1.00 93.88 104 GLU A CA 1
ATOM 775 C C . GLU A 1 104 ? -11.229 -0.856 -8.797 1.00 93.88 104 GLU A C 1
ATOM 777 O O . GLU A 1 104 ? -10.812 -1.653 -7.949 1.00 93.88 104 GLU A O 1
ATOM 782 N N . SER A 1 105 ? -12.371 -1.067 -9.456 1.00 89.94 105 SER A N 1
ATOM 783 C CA . SER A 1 105 ? -13.174 -2.274 -9.255 1.00 89.94 105 SER A CA 1
ATOM 784 C C . SER A 1 105 ? -12.367 -3.518 -9.634 1.00 89.94 105 SER A C 1
ATOM 786 O O . SER A 1 105 ? -11.716 -3.553 -10.673 1.00 89.94 105 SER A O 1
ATOM 788 N N . GLY A 1 106 ? -12.375 -4.534 -8.769 1.00 88.81 106 GLY A N 1
ATOM 789 C CA . GLY A 1 106 ? -11.609 -5.771 -8.966 1.00 88.81 106 GLY A CA 1
ATOM 790 C C . GLY A 1 106 ? -10.092 -5.651 -8.752 1.00 88.81 106 GLY A C 1
ATOM 791 O O . GLY A 1 106 ? -9.416 -6.676 -8.725 1.00 88.81 106 GLY A O 1
ATOM 792 N N . ARG A 1 107 ? -9.547 -4.444 -8.539 1.00 91.31 107 ARG A N 1
ATOM 793 C CA . ARG A 1 107 ? -8.103 -4.199 -8.395 1.00 91.31 107 ARG A CA 1
ATOM 794 C C . ARG A 1 107 ? -7.782 -3.577 -7.032 1.00 91.31 107 ARG A C 1
ATOM 796 O O . ARG A 1 107 ? -7.652 -2.363 -6.891 1.00 91.31 107 ARG A O 1
ATOM 803 N N . THR A 1 108 ? -7.626 -4.429 -6.016 1.00 93.06 108 THR A N 1
ATOM 804 C CA . THR A 1 108 ? -7.338 -4.022 -4.626 1.00 93.06 108 THR A CA 1
ATOM 805 C C . THR A 1 108 ? -6.105 -3.121 -4.519 1.00 93.06 108 THR A C 1
ATOM 807 O O . THR A 1 108 ? -5.032 -3.463 -5.025 1.00 93.06 108 THR A O 1
ATOM 810 N N . GLY A 1 109 ? -6.233 -2.012 -3.789 1.00 95.94 109 GLY A N 1
ATOM 811 C CA . GLY A 1 109 ? -5.199 -0.991 -3.616 1.00 95.94 109 GLY A CA 1
ATOM 812 C C . GLY A 1 109 ? -5.703 0.396 -4.006 1.00 95.94 109 GLY A C 1
ATOM 813 O O . GLY A 1 109 ? -6.888 0.570 -4.286 1.00 95.94 109 GLY A O 1
ATOM 814 N N . ILE A 1 110 ? -4.797 1.373 -4.008 1.00 98.38 110 ILE A N 1
ATOM 815 C CA . ILE A 1 110 ? -5.097 2.759 -4.382 1.00 98.38 110 ILE A CA 1
ATOM 816 C C . ILE A 1 110 ? -4.351 3.125 -5.661 1.00 98.38 110 ILE A C 1
ATOM 818 O O . ILE A 1 110 ? -3.178 2.775 -5.824 1.00 98.38 110 ILE A O 1
ATOM 822 N N . TRP A 1 111 ? -5.047 3.835 -6.542 1.00 97.44 111 TRP A N 1
ATOM 823 C CA . TRP A 1 111 ? -4.636 4.148 -7.905 1.00 97.44 111 TRP A CA 1
ATOM 824 C C . TRP A 1 111 ? -4.710 5.652 -8.150 1.00 97.44 111 TRP A C 1
ATOM 826 O O . TRP A 1 111 ? -5.546 6.327 -7.560 1.00 97.44 111 TRP A O 1
ATOM 836 N N . VAL A 1 112 ? -3.851 6.172 -9.018 1.00 95.81 112 VAL A N 1
ATOM 837 C CA . VAL A 1 112 ? -3.801 7.582 -9.416 1.00 95.81 112 VAL A CA 1
ATOM 838 C C . VAL A 1 112 ? -4.000 7.656 -10.921 1.00 95.81 112 VAL A C 1
ATOM 840 O O . VAL A 1 112 ? -3.350 6.926 -11.678 1.00 95.81 112 VAL A O 1
ATOM 843 N N . ARG A 1 113 ? -4.914 8.527 -11.358 1.00 90.19 113 ARG A N 1
ATOM 844 C CA . ARG A 1 113 ? -5.150 8.763 -12.784 1.00 90.19 113 ARG A CA 1
ATOM 845 C C . ARG A 1 113 ? -3.956 9.510 -13.369 1.00 90.19 113 ARG A C 1
ATOM 847 O O . ARG A 1 113 ? -3.483 10.480 -12.783 1.00 90.19 113 ARG A O 1
ATOM 854 N N . ARG A 1 114 ? -3.463 9.060 -14.521 1.00 82.31 114 ARG A N 1
ATOM 855 C CA . ARG A 1 114 ? -2.356 9.729 -15.207 1.00 82.31 114 ARG A CA 1
ATOM 856 C C . ARG A 1 114 ? -2.887 10.723 -16.247 1.00 82.31 114 ARG A C 1
ATOM 858 O O . ARG A 1 114 ? -3.907 10.433 -16.866 1.00 82.31 114 ARG A O 1
ATOM 865 N N . PRO A 1 115 ? -2.206 11.865 -16.466 1.00 73.50 115 PRO A N 1
ATOM 866 C CA . PRO A 1 115 ? -2.654 12.886 -17.418 1.00 73.50 115 PRO A CA 1
ATOM 867 C C . PRO A 1 115 ? -2.702 12.422 -18.879 1.00 73.50 115 PRO A C 1
ATOM 869 O O . PRO A 1 115 ? -3.345 13.065 -19.699 1.00 73.50 115 PRO A O 1
ATOM 872 N N . ASP A 1 116 ? -1.985 11.347 -19.217 1.0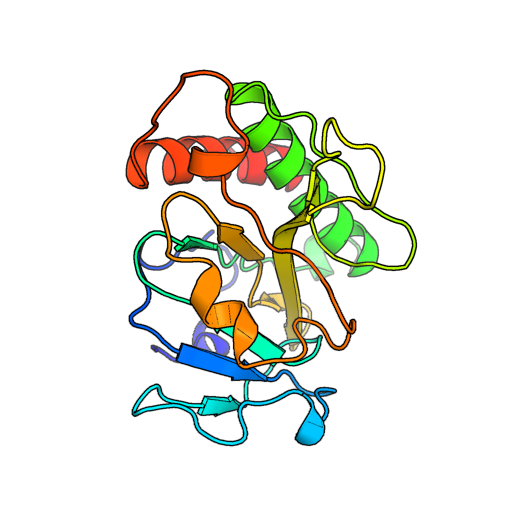0 74.25 116 ASP A N 1
ATOM 873 C CA . ASP A 1 116 ? -1.886 10.792 -20.569 1.00 74.25 116 ASP A CA 1
ATOM 874 C C . ASP A 1 116 ? -2.979 9.751 -20.891 1.00 74.25 116 ASP A C 1
ATOM 876 O O . ASP A 1 116 ? -2.909 9.127 -21.944 1.00 74.25 116 ASP A O 1
ATOM 880 N N . ASP A 1 117 ? -3.972 9.562 -20.007 1.00 65.19 117 ASP A N 1
ATOM 881 C CA . ASP A 1 117 ? -5.185 8.730 -20.176 1.00 65.19 117 ASP A CA 1
ATOM 882 C C . ASP A 1 117 ? -4.966 7.257 -20.599 1.00 65.19 117 ASP A C 1
ATOM 884 O O . ASP A 1 117 ? -5.918 6.545 -20.917 1.00 65.19 117 ASP A O 1
ATOM 888 N N . MET A 1 118 ? -3.729 6.755 -20.548 1.00 68.25 118 MET A N 1
ATOM 889 C CA . MET A 1 118 ? -3.397 5.403 -21.009 1.00 68.25 118 MET A CA 1
ATOM 890 C C . MET A 1 118 ? -3.785 4.304 -20.014 1.00 68.25 118 MET A C 1
ATOM 892 O O . MET A 1 118 ? -4.221 3.251 -20.453 1.00 68.25 118 MET A O 1
ATOM 896 N N . GLU A 1 119 ? -3.611 4.525 -18.706 1.00 83.62 119 GLU A N 1
ATOM 897 C CA . GLU A 1 119 ? -4.013 3.633 -17.601 1.00 83.62 119 GLU A CA 1
ATOM 898 C C . GLU A 1 119 ? -3.611 4.272 -16.252 1.00 83.62 119 GLU A C 1
ATOM 900 O O . GLU A 1 119 ? -2.627 5.020 -16.176 1.00 83.62 119 GLU A O 1
ATOM 905 N N . SER A 1 120 ? -4.343 3.986 -15.168 1.00 92.31 120 SER A N 1
ATOM 906 C CA . SER A 1 120 ? -3.976 4.454 -13.822 1.00 92.31 120 SER A CA 1
ATOM 907 C C . SER A 1 120 ? -2.696 3.782 -13.316 1.00 92.31 120 SER A C 1
ATOM 909 O O . SER A 1 120 ? -2.465 2.595 -13.550 1.00 92.31 120 SER A O 1
ATOM 911 N N . ALA A 1 121 ? -1.898 4.510 -12.532 1.00 94.94 121 ALA A N 1
ATOM 912 C CA . ALA A 1 121 ? -0.760 3.939 -11.811 1.00 94.94 121 ALA A CA 1
ATOM 913 C C . ALA A 1 121 ? -1.123 3.626 -10.358 1.00 94.94 121 ALA A C 1
ATOM 915 O O . ALA A 1 121 ? -1.830 4.385 -9.697 1.00 94.94 121 ALA A O 1
ATOM 916 N N . LYS A 1 122 ? -0.622 2.512 -9.829 1.00 97.31 122 LYS A N 1
ATOM 917 C CA . LYS A 1 122 ? -0.867 2.105 -8.447 1.00 97.31 122 LYS A CA 1
ATOM 918 C C . LYS A 1 122 ? 0.092 2.811 -7.496 1.00 97.31 122 LYS A C 1
ATOM 920 O O . LYS A 1 122 ? 1.307 2.700 -7.646 1.00 97.31 122 LYS A O 1
ATOM 925 N N . ILE A 1 123 ? -0.452 3.477 -6.483 1.00 98.06 123 ILE A N 1
ATOM 926 C CA . ILE A 1 123 ? 0.328 4.185 -5.456 1.00 98.06 123 ILE A CA 1
ATOM 927 C C . ILE A 1 123 ? 0.390 3.417 -4.130 1.00 98.06 123 ILE A C 1
ATOM 929 O O . ILE A 1 123 ? 1.360 3.550 -3.386 1.00 98.06 123 ILE A O 1
ATOM 933 N N . ALA A 1 124 ? -0.609 2.575 -3.834 1.00 97.88 124 ALA A N 1
ATOM 934 C CA . ALA A 1 124 ? -0.605 1.751 -2.627 1.00 97.88 124 ALA A CA 1
ATOM 935 C C . ALA A 1 124 ? -1.116 0.327 -2.864 1.00 97.88 124 ALA A C 1
ATOM 937 O O . ALA A 1 124 ? -2.162 0.105 -3.484 1.00 97.88 124 ALA A O 1
ATOM 938 N N . SER A 1 125 ? -0.404 -0.645 -2.298 1.00 96.88 125 SER A N 1
ATOM 939 C CA . SER A 1 125 ? -0.790 -2.056 -2.253 1.00 96.88 125 SER A CA 1
ATOM 940 C C . SER A 1 125 ? -1.406 -2.392 -0.900 1.00 96.88 125 SER A C 1
ATOM 942 O O . SER A 1 125 ? -0.913 -1.954 0.135 1.00 96.88 125 SER A O 1
ATOM 944 N N . ILE A 1 126 ? -2.474 -3.191 -0.894 1.00 96.06 126 ILE A N 1
ATOM 945 C CA . ILE A 1 126 ? -3.156 -3.625 0.330 1.00 96.06 126 ILE A CA 1
ATOM 946 C C . ILE A 1 126 ? -3.219 -5.148 0.326 1.00 96.06 126 ILE A C 1
ATOM 948 O O . ILE A 1 126 ? -3.691 -5.761 -0.632 1.00 96.06 126 ILE A O 1
ATOM 952 N N . GLY A 1 127 ? -2.742 -5.755 1.406 1.00 93.19 127 GLY A N 1
ATOM 953 C CA . GLY A 1 127 ? -2.731 -7.195 1.600 1.00 93.19 127 GLY A CA 1
ATOM 954 C C . GLY A 1 127 ? -2.878 -7.509 3.078 1.00 93.19 127 GLY A C 1
ATOM 955 O O . GLY A 1 127 ? -1.970 -7.253 3.864 1.00 93.19 127 GLY A O 1
ATOM 956 N N . ILE A 1 128 ? -4.021 -8.083 3.443 1.00 93.06 128 ILE A N 1
ATOM 957 C CA . ILE A 1 128 ? -4.362 -8.399 4.832 1.00 93.06 128 ILE A CA 1
ATOM 958 C C . ILE A 1 128 ? -4.507 -9.905 5.035 1.00 93.06 128 ILE A C 1
ATOM 960 O O . ILE A 1 128 ? -4.712 -10.675 4.091 1.00 93.06 128 ILE A O 1
ATOM 964 N N . ALA A 1 129 ? -4.458 -10.331 6.285 1.00 91.81 129 ALA A N 1
ATOM 965 C CA . ALA A 1 129 ? -4.902 -11.642 6.718 1.00 91.81 129 ALA A CA 1
ATOM 966 C C . ALA A 1 129 ? -5.758 -11.509 7.973 1.00 91.81 129 ALA A C 1
ATOM 968 O O . ALA A 1 129 ? -5.676 -10.518 8.688 1.00 91.81 129 ALA A O 1
ATOM 969 N N . VAL A 1 130 ? -6.568 -12.528 8.248 1.00 91.94 130 VAL A N 1
ATOM 970 C CA . VAL A 1 130 ? -7.343 -12.619 9.484 1.00 91.94 130 VAL A CA 1
ATOM 971 C C . VAL A 1 130 ? -7.026 -13.949 10.138 1.00 91.94 130 VAL A C 1
ATOM 973 O O . VAL A 1 130 ? -7.084 -14.993 9.489 1.00 91.94 130 VAL A O 1
ATOM 976 N N . ARG A 1 131 ? -6.682 -13.917 11.423 1.00 89.56 131 ARG A N 1
ATOM 977 C CA . ARG A 1 131 ? -6.444 -15.109 12.237 1.00 89.56 131 ARG A CA 1
ATOM 978 C C . ARG A 1 131 ? -7.181 -14.940 13.556 1.00 89.56 131 ARG A C 1
ATOM 980 O O . ARG A 1 131 ? -7.060 -13.904 14.196 1.00 89.56 131 ARG A O 1
ATOM 987 N N . ARG A 1 132 ? -7.986 -15.937 13.944 1.00 89.62 132 ARG A N 1
ATOM 988 C CA . ARG A 1 132 ? -8.800 -15.908 15.181 1.00 89.62 132 ARG A CA 1
ATOM 989 C C . ARG A 1 132 ? -9.662 -14.634 15.334 1.00 89.62 132 ARG A C 1
ATOM 991 O O . ARG A 1 132 ? -9.928 -14.186 16.445 1.00 89.62 132 ARG A O 1
ATOM 998 N N . GLY A 1 133 ? -10.106 -14.054 14.216 1.00 88.69 133 GLY A N 1
ATOM 999 C CA . GLY A 1 133 ? -10.905 -12.824 14.191 1.00 88.69 133 GLY A CA 1
ATOM 1000 C C . GLY A 1 133 ? -10.108 -11.517 14.288 1.00 88.69 133 GLY A C 1
ATOM 1001 O O . GLY A 1 133 ? -10.716 -10.454 14.238 1.00 88.69 133 GLY A O 1
ATOM 1002 N N . VAL A 1 134 ? -8.776 -11.572 14.380 1.00 89.69 134 VAL A N 1
ATOM 1003 C CA . VAL A 1 134 ? -7.891 -10.398 14.370 1.00 89.69 134 VAL A CA 1
ATOM 1004 C C . VAL A 1 134 ? -7.285 -10.226 12.978 1.00 89.69 134 VAL A C 1
ATOM 1006 O O . VAL A 1 134 ? -6.683 -11.158 12.434 1.00 89.69 134 VAL A O 1
ATOM 1009 N N . ALA A 1 135 ? -7.474 -9.047 12.388 1.00 90.62 135 ALA A N 1
ATOM 1010 C CA . ALA A 1 135 ? -6.838 -8.645 11.144 1.00 90.62 135 ALA A CA 1
ATOM 1011 C C . ALA A 1 135 ? -5.381 -8.235 11.384 1.00 90.62 135 ALA A C 1
ATOM 1013 O O . ALA A 1 135 ? -5.071 -7.597 12.387 1.00 90.62 135 ALA A O 1
ATOM 1014 N N . TRP A 1 136 ? -4.501 -8.610 10.461 1.00 86.12 136 TRP A N 1
ATOM 1015 C CA . TRP A 1 136 ? -3.072 -8.306 10.483 1.00 86.12 136 TRP A CA 1
ATOM 1016 C C . TRP A 1 136 ? -2.516 -8.217 9.055 1.00 86.12 136 TRP A C 1
ATOM 1018 O O . TRP A 1 136 ? -3.242 -8.445 8.082 1.00 86.12 136 TRP A O 1
ATOM 1028 N N . HIS A 1 137 ? -1.233 -7.874 8.928 1.00 89.44 137 HIS A N 1
ATOM 1029 C CA . HIS A 1 137 ? -0.682 -7.200 7.750 1.00 89.44 137 HIS A CA 1
ATOM 1030 C C . HIS A 1 137 ? -1.375 -5.843 7.528 1.00 89.44 137 HIS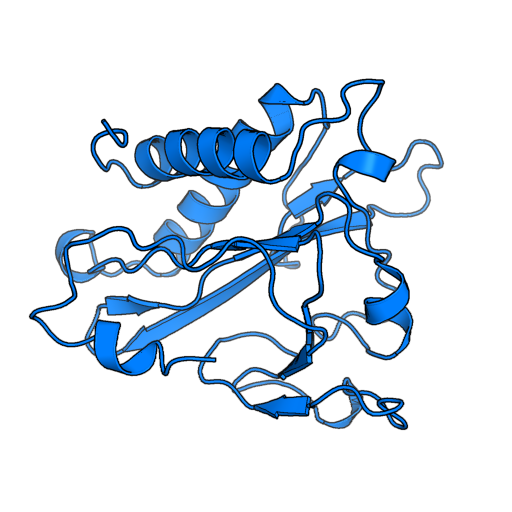 A C 1
ATOM 1032 O O . HIS A 1 137 ? -1.670 -5.176 8.514 1.00 89.44 137 HIS A O 1
ATOM 1038 N N . GLY A 1 138 ? -1.576 -5.378 6.293 1.00 92.31 138 GLY A N 1
ATOM 1039 C CA . GLY A 1 138 ? -2.102 -4.031 6.072 1.00 92.31 138 GLY A CA 1
ATOM 1040 C C . GLY A 1 138 ? -1.823 -3.502 4.676 1.00 92.31 138 GLY A C 1
ATOM 1041 O O . GLY A 1 138 ? -2.281 -4.082 3.689 1.00 92.31 138 GLY A O 1
ATOM 1042 N N . PHE A 1 139 ? -1.101 -2.389 4.599 1.00 94.88 139 PHE A N 1
ATOM 1043 C CA . PHE A 1 139 ? -0.846 -1.664 3.358 1.00 94.88 139 PHE A CA 1
ATOM 1044 C C . PHE A 1 139 ? 0.621 -1.262 3.209 1.00 94.88 139 PHE A C 1
ATOM 1046 O O . PHE A 1 139 ? 1.357 -1.156 4.185 1.00 94.88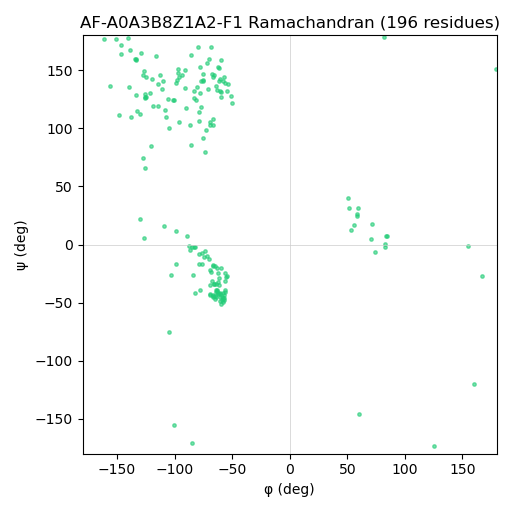 139 PHE A O 1
ATOM 1053 N N . ALA A 1 140 ? 1.014 -0.996 1.969 1.00 95.06 140 ALA A N 1
ATOM 1054 C CA . ALA A 1 140 ? 2.281 -0.395 1.593 1.00 95.06 140 ALA A CA 1
ATOM 1055 C C . ALA A 1 140 ? 1.996 0.768 0.637 1.00 95.06 140 ALA A C 1
ATOM 1057 O O . ALA A 1 140 ? 1.493 0.547 -0.466 1.00 95.06 140 ALA A O 1
ATOM 1058 N N . LEU A 1 141 ? 2.263 1.991 1.090 1.00 96.81 141 LEU A N 1
ATOM 1059 C CA . LEU A 1 141 ? 2.099 3.234 0.346 1.00 96.81 141 LEU A CA 1
ATOM 1060 C C . LEU A 1 141 ? 3.464 3.688 -0.170 1.00 96.81 141 LEU A C 1
ATOM 1062 O O . LEU A 1 141 ? 4.401 3.853 0.611 1.00 96.81 141 LEU A O 1
ATOM 1066 N N . ASN A 1 142 ? 3.568 3.896 -1.479 1.00 97.19 142 ASN A N 1
ATOM 1067 C CA . ASN A 1 142 ? 4.790 4.398 -2.083 1.00 97.19 142 ASN A CA 1
ATOM 1068 C C . ASN A 1 142 ? 4.918 5.906 -1.835 1.00 97.19 142 ASN A C 1
ATOM 1070 O O . ASN A 1 142 ? 4.067 6.675 -2.287 1.00 97.19 142 ASN A O 1
ATOM 1074 N N . VAL A 1 143 ? 5.971 6.329 -1.133 1.00 95.75 143 VAL A N 1
ATOM 1075 C CA . VAL A 1 143 ? 6.197 7.743 -0.796 1.00 95.75 143 VAL A CA 1
ATOM 1076 C C . VAL A 1 143 ? 7.307 8.306 -1.671 1.00 95.75 143 VAL A C 1
ATOM 1078 O O . VAL A 1 143 ? 7.008 8.990 -2.648 1.00 95.75 143 VAL A O 1
ATOM 1081 N N . ASP A 1 144 ? 8.554 7.956 -1.377 1.00 94.94 144 ASP A N 1
ATOM 1082 C CA . ASP A 1 144 ? 9.760 8.348 -2.113 1.00 94.94 144 ASP A CA 1
ATOM 1083 C C . ASP A 1 144 ? 10.626 7.141 -2.522 1.00 94.94 144 ASP A C 1
ATOM 1085 O O . ASP A 1 144 ? 11.698 7.312 -3.102 1.00 94.94 144 ASP A O 1
ATOM 1089 N N . ASN A 1 145 ? 10.145 5.915 -2.285 1.00 94.62 145 ASN A N 1
ATOM 1090 C CA . ASN A 1 145 ? 10.839 4.695 -2.686 1.00 94.62 145 ASN A CA 1
ATOM 1091 C C . ASN A 1 145 ? 11.044 4.576 -4.199 1.00 94.62 145 ASN A C 1
ATOM 1093 O O . ASN A 1 145 ? 10.209 4.983 -5.010 1.00 94.62 145 ASN A O 1
ATOM 1097 N N . ASP A 1 146 ? 12.113 3.870 -4.570 1.00 94.50 146 ASP A N 1
ATOM 1098 C CA . ASP A 1 146 ? 12.358 3.471 -5.951 1.00 94.50 146 ASP A CA 1
ATOM 1099 C C . ASP A 1 146 ? 11.339 2.412 -6.401 1.00 94.50 146 ASP A C 1
ATOM 1101 O O . ASP A 1 146 ? 11.420 1.229 -6.050 1.00 94.50 146 ASP A O 1
ATOM 1105 N N . VAL A 1 147 ? 10.355 2.842 -7.190 1.00 95.12 147 VAL A N 1
ATOM 1106 C CA . VAL A 1 147 ? 9.301 1.967 -7.714 1.00 95.12 147 VAL A CA 1
ATOM 1107 C C . VAL A 1 147 ? 9.800 1.001 -8.795 1.00 95.12 147 VAL A C 1
ATOM 1109 O O . VAL A 1 147 ? 9.094 0.043 -9.106 1.00 95.12 147 VAL A O 1
ATOM 1112 N N . ARG A 1 148 ? 11.031 1.153 -9.309 1.00 93.81 148 ARG A N 1
ATOM 1113 C CA . ARG A 1 148 ? 11.625 0.191 -10.260 1.00 93.81 148 ARG A CA 1
ATOM 1114 C C . ARG A 1 148 ? 11.845 -1.186 -9.639 1.00 93.81 148 ARG A C 1
ATOM 1116 O O . ARG A 1 148 ? 11.925 -2.180 -10.353 1.00 93.81 148 ARG A O 1
ATOM 1123 N N . GLY A 1 149 ? 11.856 -1.286 -8.306 1.00 92.75 149 GLY A N 1
ATOM 1124 C CA . GLY A 1 149 ? 11.821 -2.579 -7.619 1.00 92.75 149 GLY A CA 1
ATOM 1125 C C . GLY A 1 149 ? 10.629 -3.450 -8.041 1.00 92.75 149 GLY A C 1
ATOM 1126 O O . GLY A 1 149 ? 10.737 -4.671 -8.057 1.00 92.75 149 GLY A O 1
ATOM 1127 N N . PHE A 1 150 ? 9.511 -2.852 -8.465 1.00 95.81 150 PHE A N 1
ATOM 1128 C CA . PHE A 1 150 ? 8.352 -3.598 -8.955 1.00 95.81 150 PHE A CA 1
ATOM 1129 C C . PHE A 1 150 ? 8.519 -4.152 -10.380 1.00 95.81 150 PHE A C 1
ATOM 1131 O O . PHE A 1 150 ? 7.796 -5.074 -10.734 1.00 95.81 150 PHE A O 1
ATOM 1138 N N . GLU A 1 151 ? 9.474 -3.669 -11.183 1.00 93.69 151 GLU A N 1
ATOM 1139 C CA . GLU A 1 151 ? 9.674 -4.113 -12.579 1.00 93.69 151 GLU A CA 1
ATOM 1140 C C . GLU A 1 151 ? 10.148 -5.569 -12.686 1.00 93.69 151 GLU A C 1
ATOM 1142 O O . GLU A 1 151 ? 10.051 -6.192 -13.740 1.00 93.69 151 GLU A O 1
ATOM 1147 N N . ARG A 1 152 ? 10.657 -6.132 -11.585 1.00 94.44 152 ARG A N 1
ATOM 1148 C CA . ARG A 1 152 ? 11.134 -7.520 -11.516 1.00 94.44 152 ARG A CA 1
ATOM 1149 C C . ARG A 1 152 ? 10.036 -8.523 -11.172 1.00 94.44 152 ARG A C 1
ATOM 1151 O O . ARG A 1 152 ? 10.331 -9.708 -11.071 1.00 94.44 152 ARG A O 1
ATOM 1158 N N . ILE A 1 153 ? 8.805 -8.068 -10.949 1.00 95.12 153 ILE A N 1
ATOM 1159 C CA . ILE A 1 153 ? 7.670 -8.906 -10.556 1.00 95.12 153 ILE A CA 1
ATOM 1160 C C . ILE A 1 153 ? 6.430 -8.578 -11.376 1.00 95.12 153 ILE A C 1
ATOM 1162 O O . ILE A 1 153 ? 6.246 -7.459 -11.846 1.00 95.12 153 ILE A O 1
ATOM 1166 N N . THR A 1 154 ? 5.501 -9.525 -11.432 1.00 94.94 154 THR A N 1
ATOM 1167 C CA . THR A 1 154 ? 4.118 -9.223 -11.809 1.00 94.94 154 THR A CA 1
ATOM 1168 C C . THR A 1 154 ? 3.373 -8.785 -10.550 1.00 94.94 154 THR A C 1
ATOM 1170 O O . THR A 1 154 ? 2.777 -9.593 -9.828 1.00 94.94 154 THR A O 1
ATOM 1173 N N . ALA A 1 155 ? 3.455 -7.495 -10.223 1.00 91.50 155 ALA A N 1
ATOM 1174 C CA . ALA A 1 155 ? 2.932 -6.980 -8.963 1.00 91.50 155 ALA A CA 1
ATOM 1175 C C . ALA A 1 155 ? 1.419 -7.228 -8.825 1.00 91.50 155 ALA A C 1
ATOM 1177 O O . ALA A 1 155 ? 0.620 -6.928 -9.712 1.00 91.50 155 ALA A O 1
ATOM 1178 N N . CYS A 1 156 ? 1.011 -7.771 -7.676 1.00 89.31 156 CYS A N 1
ATOM 1179 C CA . CYS A 1 156 ? -0.374 -8.151 -7.383 1.00 89.31 156 CYS A CA 1
ATOM 1180 C C . CYS A 1 156 ? -1.001 -9.136 -8.394 1.00 89.31 156 CYS A C 1
ATOM 1182 O O . CYS A 1 156 ? -2.225 -9.251 -8.412 1.00 89.31 156 CYS A O 1
ATOM 1184 N N . GLY A 1 157 ? -0.195 -9.827 -9.214 1.00 89.31 157 GLY A N 1
ATOM 1185 C CA . GLY A 1 157 ? -0.671 -10.727 -10.269 1.00 89.31 157 GLY A CA 1
ATOM 1186 C C . GLY A 1 157 ? -1.306 -10.009 -11.464 1.00 89.31 157 GLY A C 1
ATOM 1187 O O . GLY A 1 157 ? -2.038 -10.627 -12.230 1.00 89.31 157 GLY A O 1
ATOM 1188 N N . ILE A 1 158 ? -1.059 -8.704 -11.615 1.00 87.94 158 ILE A N 1
ATOM 1189 C CA . ILE A 1 158 ? -1.610 -7.878 -12.692 1.00 87.94 158 ILE A CA 1
ATOM 1190 C C . ILE A 1 158 ? -0.478 -7.564 -13.682 1.00 87.94 158 ILE A C 1
ATOM 1192 O O . ILE A 1 158 ? 0.421 -6.807 -13.325 1.00 87.94 158 ILE A O 1
ATOM 1196 N N . PRO A 1 159 ? -0.472 -8.118 -14.906 1.00 87.12 159 PRO A N 1
ATOM 1197 C CA . PRO A 1 159 ? 0.564 -7.818 -15.895 1.00 87.12 159 PRO A CA 1
ATOM 1198 C C . PRO A 1 159 ? 0.585 -6.337 -16.281 1.00 87.12 159 PRO A C 1
ATOM 1200 O O . PRO A 1 159 ? -0.466 -5.719 -16.420 1.00 87.12 159 PRO A O 1
ATOM 1203 N N . GLY A 1 160 ? 1.780 -5.769 -16.463 1.00 85.19 160 GLY A N 1
ATOM 1204 C CA . GLY A 1 160 ? 1.953 -4.410 -16.996 1.00 85.19 160 GLY A CA 1
ATOM 1205 C C . GLY A 1 160 ? 1.529 -3.265 -16.067 1.00 85.19 160 GLY A C 1
ATOM 1206 O O . GLY A 1 160 ? 1.593 -2.108 -16.470 1.00 85.19 160 GLY A O 1
ATOM 1207 N N . ILE A 1 161 ? 1.131 -3.561 -14.825 1.00 90.38 161 ILE A N 1
ATOM 1208 C CA . ILE A 1 161 ? 0.832 -2.558 -13.799 1.00 90.38 161 ILE A CA 1
ATOM 1209 C C . ILE A 1 161 ? 1.963 -1.534 -13.675 1.00 90.38 161 ILE A C 1
ATOM 1211 O O . ILE A 1 161 ? 3.092 -1.861 -13.306 1.00 90.38 161 ILE A O 1
ATOM 1215 N N . ARG A 1 162 ? 1.617 -0.263 -13.878 1.00 92.94 162 ARG A N 1
ATOM 1216 C CA . ARG A 1 162 ? 2.496 0.849 -13.536 1.00 92.94 162 ARG A CA 1
ATOM 1217 C C . ARG A 1 162 ? 2.365 1.184 -12.056 1.00 92.94 162 ARG A C 1
ATOM 1219 O O . ARG A 1 162 ? 1.258 1.348 -11.546 1.00 92.94 162 ARG A O 1
ATOM 1226 N N . MET A 1 163 ? 3.497 1.320 -11.380 1.00 96.06 163 MET A N 1
ATOM 1227 C CA . MET A 1 163 ? 3.564 1.822 -10.011 1.00 96.06 163 MET A CA 1
ATOM 1228 C C . MET A 1 163 ? 3.902 3.313 -10.026 1.00 96.06 163 MET A C 1
ATOM 1230 O O . MET A 1 163 ? 4.569 3.783 -10.943 1.00 96.06 163 MET A O 1
ATOM 1234 N N . THR A 1 164 ? 3.448 4.040 -9.013 1.00 96.25 164 THR A N 1
ATOM 1235 C CA . THR A 1 164 ? 3.824 5.436 -8.765 1.00 96.25 164 THR A CA 1
ATOM 1236 C C . THR A 1 164 ? 4.010 5.678 -7.268 1.00 96.25 164 THR A C 1
ATOM 1238 O O . THR A 1 164 ? 3.809 4.760 -6.467 1.00 96.25 164 THR A O 1
ATOM 1241 N N . SER A 1 165 ? 4.403 6.889 -6.885 1.00 96.88 165 SER A N 1
ATOM 1242 C CA . SER A 1 165 ? 4.654 7.309 -5.507 1.00 96.88 165 SER A CA 1
ATOM 1243 C C . SER A 1 165 ? 4.110 8.715 -5.247 1.00 96.88 165 SER A C 1
ATOM 1245 O O . SER A 1 165 ? 3.774 9.433 -6.189 1.00 96.88 165 SER A O 1
ATOM 1247 N N . ILE A 1 166 ? 4.033 9.134 -3.981 1.00 96.31 166 ILE A N 1
ATOM 1248 C CA . ILE A 1 166 ? 3.665 10.520 -3.632 1.00 96.31 166 ILE A CA 1
ATOM 1249 C C . ILE A 1 166 ? 4.609 11.519 -4.313 1.00 96.31 166 ILE A C 1
ATOM 1251 O O . ILE A 1 166 ? 4.156 12.538 -4.831 1.00 96.31 166 ILE A O 1
ATOM 1255 N N . MET A 1 167 ? 5.908 11.216 -4.358 1.00 94.62 167 MET A N 1
ATOM 1256 C CA . MET A 1 167 ? 6.911 12.098 -4.959 1.00 94.62 167 MET A CA 1
ATOM 1257 C C . MET A 1 167 ? 6.765 12.247 -6.478 1.00 94.62 167 MET A C 1
ATOM 1259 O O . MET A 1 167 ? 7.078 13.314 -7.008 1.00 94.62 167 MET A O 1
ATOM 1263 N N . GLU A 1 168 ? 6.291 11.210 -7.175 1.00 93.19 168 GLU A N 1
ATOM 1264 C CA . GLU A 1 168 ? 6.024 11.258 -8.619 1.00 93.19 168 GLU A CA 1
ATOM 1265 C C . GLU A 1 168 ? 4.653 11.881 -8.932 1.00 93.19 168 GLU A C 1
ATOM 1267 O O . GLU A 1 168 ? 4.544 12.675 -9.863 1.00 93.19 168 GLU A O 1
ATOM 1272 N N . ALA A 1 169 ? 3.615 11.538 -8.163 1.00 92.94 169 ALA A N 1
ATOM 1273 C CA . ALA A 1 169 ? 2.234 11.941 -8.433 1.00 92.94 169 ALA A CA 1
ATOM 1274 C C . ALA A 1 169 ? 1.867 13.342 -7.911 1.00 92.94 169 ALA A C 1
ATOM 1276 O O . ALA A 1 169 ? 0.940 13.960 -8.430 1.00 92.94 169 ALA A O 1
ATOM 1277 N N . GLY A 1 170 ? 2.547 13.833 -6.871 1.00 87.25 170 GLY A N 1
ATOM 1278 C CA . GLY A 1 170 ? 2.241 15.113 -6.229 1.00 87.25 170 GLY A CA 1
ATOM 1279 C C . GLY A 1 170 ? 2.690 16.341 -7.035 1.00 87.25 170 GLY A C 1
ATOM 1280 O O . GLY A 1 170 ? 3.744 16.342 -7.675 1.00 87.25 170 GLY A O 1
ATOM 1281 N N . SER A 1 171 ? 1.919 17.426 -6.927 1.00 79.25 171 SER A N 1
ATOM 1282 C CA . SER A 1 171 ? 2.053 18.687 -7.681 1.00 79.25 171 SER A CA 1
ATOM 1283 C C . SER A 1 171 ? 3.144 19.650 -7.181 1.00 79.25 171 SER A C 1
ATOM 1285 O O . SER A 1 171 ? 3.431 20.644 -7.847 1.00 79.25 171 SER A O 1
ATOM 1287 N N . GLY A 1 172 ? 3.776 19.389 -6.032 1.00 77.19 172 GLY A N 1
ATOM 1288 C CA . GLY A 1 172 ? 4.828 20.272 -5.510 1.00 77.19 172 GLY A CA 1
ATOM 1289 C C . GLY A 1 172 ? 5.234 20.021 -4.063 1.00 77.19 172 GLY A C 1
ATOM 1290 O O . GLY A 1 172 ? 6.389 20.254 -3.709 1.00 77.19 172 GLY A O 1
ATOM 1291 N N . ALA A 1 173 ? 4.333 19.484 -3.236 1.00 81.06 173 ALA A N 1
ATOM 1292 C CA . ALA A 1 173 ? 4.701 19.033 -1.901 1.00 81.06 173 ALA A CA 1
ATOM 1293 C C . ALA A 1 173 ? 5.700 17.864 -1.987 1.00 81.06 173 ALA A C 1
ATOM 1295 O O . ALA A 1 173 ? 5.562 16.945 -2.800 1.00 81.06 173 ALA A O 1
ATOM 1296 N N . ARG A 1 174 ? 6.727 17.914 -1.138 1.00 89.50 174 ARG A N 1
ATOM 1297 C CA . ARG A 1 174 ? 7.761 16.880 -0.998 1.00 89.50 174 ARG A CA 1
ATOM 1298 C C . ARG A 1 174 ? 7.823 16.468 0.478 1.00 89.50 174 ARG A C 1
ATOM 1300 O O . ARG A 1 174 ? 8.782 16.828 1.158 1.00 89.50 174 ARG A O 1
ATOM 1307 N N . PRO A 1 175 ? 6.747 15.853 1.009 1.00 92.75 175 PRO A N 1
ATOM 1308 C CA . PRO A 1 175 ? 6.670 15.528 2.427 1.00 92.75 175 PRO A CA 1
ATOM 1309 C C . PRO A 1 175 ? 7.723 14.483 2.786 1.00 92.75 175 PRO A C 1
ATOM 1311 O O . PRO A 1 175 ? 8.024 13.594 1.986 1.00 92.75 175 PRO A O 1
ATOM 1314 N N . SER A 1 176 ? 8.261 14.570 4.000 1.00 92.69 176 SER A N 1
ATOM 1315 C CA . SER A 1 176 ? 9.125 13.512 4.507 1.00 92.69 176 SER A CA 1
ATOM 1316 C C . SER A 1 176 ? 8.296 12.267 4.838 1.00 92.69 176 SER A C 1
ATOM 1318 O O . SER A 1 176 ? 7.094 12.348 5.109 1.00 92.69 176 SER A O 1
ATOM 1320 N N . LEU A 1 177 ? 8.929 11.095 4.847 1.00 90.81 177 LEU A N 1
ATOM 1321 C CA . LEU A 1 177 ? 8.260 9.851 5.224 1.00 90.81 177 LEU A CA 1
ATOM 1322 C C . LEU A 1 177 ? 7.608 9.906 6.628 1.00 90.81 177 LEU A C 1
ATOM 1324 O O . LEU A 1 177 ? 6.480 9.424 6.752 1.00 90.81 177 LEU A O 1
ATOM 1328 N N . PRO A 1 178 ? 8.219 10.527 7.663 1.00 91.56 178 PRO A N 1
ATOM 1329 C CA . PRO A 1 178 ? 7.545 10.801 8.935 1.00 91.56 178 PRO A CA 1
ATOM 1330 C C . PRO A 1 178 ? 6.265 11.643 8.815 1.00 91.56 178 PRO A C 1
ATOM 1332 O O . PRO A 1 178 ? 5.255 11.273 9.412 1.00 91.56 178 PRO A O 1
ATOM 1335 N N . ASP A 1 179 ? 6.263 12.714 8.012 1.00 92.88 179 ASP A N 1
ATOM 1336 C CA . ASP A 1 179 ? 5.072 13.564 7.824 1.00 92.88 179 ASP A CA 1
ATOM 1337 C C . ASP A 1 179 ? 3.924 12.775 7.175 1.00 92.88 179 ASP A C 1
ATOM 1339 O O . ASP A 1 179 ? 2.749 12.908 7.545 1.00 92.88 179 ASP A O 1
ATOM 1343 N N . VAL A 1 180 ? 4.268 11.915 6.207 1.00 94.25 180 VAL A N 1
ATOM 1344 C CA . VAL A 1 180 ? 3.310 11.001 5.574 1.00 94.25 180 VAL A CA 1
ATOM 1345 C C . VAL A 1 180 ? 2.810 9.965 6.570 1.00 94.25 180 VAL A C 1
ATOM 1347 O O . VAL A 1 180 ? 1.606 9.717 6.627 1.00 94.25 180 VAL A O 1
ATOM 1350 N N . ALA A 1 181 ? 3.691 9.390 7.388 1.00 92.81 181 ALA A N 1
ATOM 1351 C CA . ALA A 1 181 ? 3.310 8.428 8.415 1.00 92.81 181 ALA A CA 1
ATOM 1352 C C . ALA A 1 181 ? 2.310 9.030 9.412 1.00 92.81 181 ALA A C 1
ATOM 1354 O O . ALA A 1 181 ? 1.295 8.402 9.707 1.00 92.81 181 ALA A O 1
ATOM 1355 N N . GLU A 1 182 ? 2.547 10.257 9.879 1.00 92.06 182 GLU A N 1
ATOM 1356 C CA . GLU A 1 182 ? 1.659 10.963 10.805 1.00 92.06 182 GLU A CA 1
ATOM 1357 C C . GLU A 1 182 ? 0.289 11.264 10.172 1.00 92.06 182 GLU A C 1
ATOM 1359 O O . GLU A 1 182 ? -0.767 11.022 10.767 1.00 92.06 182 GLU A O 1
ATOM 1364 N N . THR A 1 183 ? 0.291 11.734 8.923 1.00 94.19 183 THR A N 1
ATOM 1365 C CA . THR A 1 183 ? -0.933 12.030 8.167 1.00 94.19 183 THR A CA 1
ATOM 1366 C C . THR A 1 183 ? -1.758 10.770 7.919 1.00 94.19 183 THR A C 1
ATOM 1368 O O . THR A 1 183 ? -2.967 10.755 8.170 1.00 94.19 183 THR A O 1
ATOM 1371 N N . VAL A 1 184 ? -1.105 9.683 7.503 1.00 94.56 184 VAL A N 1
ATOM 1372 C CA . VAL A 1 184 ? -1.745 8.379 7.318 1.00 94.56 184 VAL A CA 1
ATOM 1373 C C . VAL A 1 184 ? -2.254 7.826 8.646 1.00 94.56 184 VAL A C 1
ATOM 1375 O O . VAL A 1 184 ? -3.371 7.319 8.681 1.00 94.56 184 VAL A O 1
ATOM 1378 N N . ALA A 1 185 ? -1.510 7.956 9.748 1.00 91.81 185 ALA A N 1
ATOM 1379 C CA . ALA A 1 185 ? -1.942 7.492 11.066 1.00 91.81 185 ALA A CA 1
ATOM 1380 C C . ALA A 1 185 ? -3.256 8.156 11.504 1.00 91.81 185 ALA A C 1
ATOM 1382 O O . ALA A 1 185 ? -4.199 7.462 11.894 1.00 91.81 185 ALA A O 1
ATOM 1383 N N . ARG A 1 186 ? -3.359 9.486 11.372 1.00 91.50 186 ARG A N 1
ATOM 1384 C CA . ARG A 1 186 ? -4.594 10.231 11.672 1.00 91.50 186 ARG A CA 1
ATOM 1385 C C . ARG A 1 186 ? -5.765 9.793 10.794 1.00 91.50 186 ARG A C 1
ATOM 1387 O O . ARG A 1 186 ? -6.851 9.516 11.307 1.00 91.50 186 ARG A O 1
ATOM 1394 N N . ALA A 1 187 ? -5.548 9.713 9.482 1.00 94.56 187 ALA A N 1
ATOM 1395 C CA . ALA A 1 187 ? -6.587 9.322 8.533 1.00 94.56 187 ALA A CA 1
ATOM 1396 C C . ALA A 1 187 ? -7.064 7.877 8.767 1.00 94.56 187 ALA A C 1
ATOM 1398 O O . ALA A 1 187 ? -8.263 7.594 8.712 1.00 94.56 187 ALA A O 1
ATOM 1399 N N . MET A 1 188 ? -6.140 6.972 9.097 1.00 93.00 188 MET A N 1
ATOM 1400 C CA . MET A 1 188 ? -6.435 5.584 9.448 1.00 93.00 188 MET A CA 1
ATOM 1401 C C . MET A 1 188 ? -7.238 5.472 10.734 1.00 93.00 188 MET A C 1
ATOM 1403 O O . MET A 1 188 ? -8.238 4.755 10.746 1.00 93.00 188 MET A O 1
ATOM 1407 N N . ALA A 1 189 ? -6.846 6.189 11.790 1.00 89.44 189 ALA A N 1
ATOM 1408 C CA . ALA A 1 189 ? -7.583 6.193 13.050 1.00 89.44 189 ALA A CA 1
ATOM 1409 C C . ALA A 1 189 ? -9.037 6.632 12.826 1.00 89.44 189 ALA A C 1
ATOM 1411 O O . ALA A 1 189 ? -9.964 5.930 13.232 1.00 89.44 189 ALA A O 1
ATOM 1412 N N . SER A 1 190 ? -9.245 7.712 12.064 1.00 90.62 190 SER A N 1
ATOM 1413 C CA . SER A 1 190 ? -10.583 8.175 11.685 1.00 90.62 190 SER A CA 1
ATOM 1414 C C . SER A 1 190 ? -11.372 7.119 10.897 1.00 90.62 190 SER A C 1
ATOM 1416 O O . SER A 1 190 ? -12.485 6.759 11.286 1.00 90.62 190 SER A O 1
ATOM 1418 N N . ALA A 1 191 ? -10.792 6.547 9.835 1.00 92.19 191 ALA A N 1
ATOM 1419 C CA . ALA A 1 191 ? -11.470 5.567 8.982 1.00 92.19 191 ALA A CA 1
ATOM 1420 C C . ALA A 1 191 ? -11.798 4.251 9.714 1.00 92.19 191 ALA A C 1
ATOM 1422 O O . ALA A 1 191 ? -12.834 3.621 9.470 1.00 92.19 191 ALA A O 1
ATOM 1423 N N . LEU A 1 192 ? -10.930 3.842 10.640 1.00 87.69 192 LEU A N 1
ATOM 1424 C CA . LEU A 1 192 ? -11.128 2.691 11.512 1.00 87.69 192 LEU A CA 1
ATOM 1425 C C . LEU A 1 192 ? -11.975 3.039 12.744 1.00 87.69 192 LEU A C 1
ATOM 1427 O O . LEU A 1 192 ? -12.266 2.142 13.526 1.00 87.69 192 LEU A O 1
ATOM 1431 N N . GLY A 1 193 ? -12.409 4.281 12.956 1.00 81.31 193 GLY A N 1
ATOM 1432 C CA . GLY A 1 193 ? -13.165 4.664 14.155 1.00 81.31 193 GLY A CA 1
ATOM 1433 C C . GLY A 1 193 ? -12.406 4.406 15.464 1.00 81.31 193 GLY A C 1
ATOM 1434 O O . GLY A 1 193 ? -13.018 4.048 16.469 1.00 81.31 193 GLY A O 1
ATOM 1435 N N . ALA A 1 194 ? -11.076 4.501 15.430 1.00 65.31 194 ALA A N 1
ATOM 1436 C CA . ALA A 1 194 ? -10.215 4.546 16.605 1.00 65.31 194 ALA A CA 1
ATOM 1437 C C . ALA A 1 194 ? -10.002 6.017 17.021 1.00 65.31 194 ALA A C 1
ATOM 1439 O O . ALA A 1 194 ? -10.050 6.905 16.165 1.00 65.31 194 ALA A O 1
ATOM 1440 N N . PRO A 1 195 ? -9.788 6.316 18.315 1.00 50.59 195 PRO A N 1
ATOM 1441 C CA . PRO A 1 195 ? -9.360 7.652 18.720 1.00 50.59 195 PRO A CA 1
ATOM 1442 C C . PRO A 1 195 ? -8.041 8.009 18.017 1.00 50.59 195 PRO A C 1
ATOM 1444 O O . PRO A 1 195 ? -7.181 7.146 17.846 1.00 50.59 195 PRO A O 1
ATOM 1447 N N . ALA A 1 196 ? -7.894 9.263 17.575 1.00 39.31 196 ALA A N 1
ATOM 1448 C CA . ALA A 1 196 ? -6.664 9.728 16.933 1.00 39.31 196 ALA A CA 1
ATOM 1449 C C . ALA A 1 196 ? -5.452 9.510 17.863 1.00 39.31 196 ALA A C 1
ATOM 1451 O O . ALA A 1 196 ? -5.608 9.654 19.080 1.00 39.31 196 ALA A O 1
ATOM 1452 N N . PRO A 1 197 ? -4.264 9.167 17.326 1.00 42.97 197 PRO A N 1
ATOM 1453 C CA . PRO A 1 197 ? -3.059 9.086 18.141 1.00 42.97 197 PRO A CA 1
ATOM 1454 C C . PRO A 1 197 ? -2.786 10.457 18.773 1.00 42.97 197 PRO A C 1
ATOM 1456 O O . PRO A 1 197 ? -2.803 11.473 18.077 1.00 42.97 197 PRO A O 1
ATOM 1459 N N . SER A 1 198 ? -2.622 10.459 20.097 1.00 39.34 198 SER A N 1
ATOM 1460 C CA . SER A 1 198 ? -2.257 11.621 20.917 1.00 39.34 198 SER A CA 1
ATOM 1461 C C . SER A 1 198 ? -0.806 12.024 20.722 1.00 39.34 198 SER A C 1
ATOM 1463 O O . SER A 1 198 ? 0.023 11.082 20.730 1.00 39.34 198 SER A O 1
#

Foldseek 3Di:
DPPCVVCLDPVNAPDFDQPDLFDAKAKEAEPPADPQQAFPDLPPHYYYYDHWDFYIDIGGGQKRWGKGWHQCVVVVLDPVLLLVLLQQLVCQLLVVLVFPWDDDPPDRAIWGQDPVNPDTAGQKHFIWDADPRIITGTM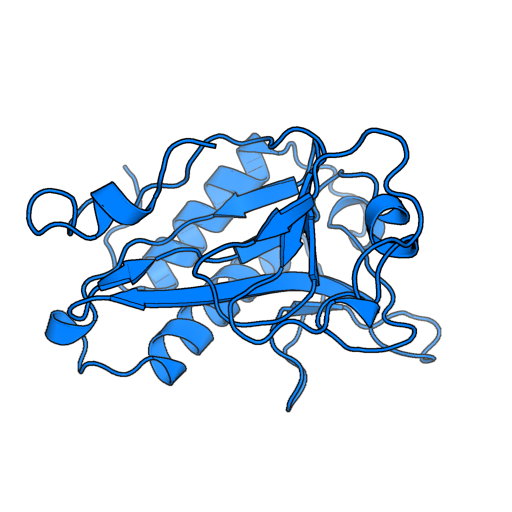IGRAPDDPCSSVRGCHRVPPPHHHDHSVGRGPDDNDDSVVSVLSSQQSSCVSVVHPRDD

pLDDT: mean 86.18, std 14.92, range [39.31, 98.44]

Nearest PDB structures (foldseek):
  1w66-assembly1_A  TM=9.194E-01  e=1.917E-17  Mycobacterium tuberculosis H37Rv
  2qhv-assembly1_A  TM=9.063E-01  e=6.137E-16  Thermus thermophilus HB8
  6jom-assembly1_A  TM=7.746E-01  e=3.355E-08  Mesomycoplasma hyopneumoniae J
  2e5a-assembly1_A  TM=6.636E-01  e=2.329E-08  Bos taurus
  2aru-assembly1_A  TM=7.136E-01  e=4.313E-07  Thermoplasma acidophilum

Solvent-accessible surface area (backbone atoms only — not comparable to full-atom values): 10909 Å² total; per-residue (Å²): 133,81,72,67,73,67,48,59,39,81,92,40,55,81,49,81,45,73,54,75,68,55,45,70,62,32,36,37,26,19,70,76,32,57,75,85,21,43,47,94,69,52,86,89,41,51,76,41,84,43,82,25,42,51,25,21,45,65,46,29,52,46,23,45,44,41,31,62,38,41,58,30,66,88,64,76,60,47,66,68,59,51,51,53,23,54,52,48,7,51,44,56,31,38,48,78,54,70,34,72,57,44,76,51,89,98,47,80,39,36,30,30,74,47,97,80,74,81,62,60,25,38,33,27,47,56,32,45,32,74,48,99,50,23,33,34,52,32,39,40,37,33,35,71,32,74,61,69,65,43,76,52,36,28,44,62,69,38,81,88,68,45,66,46,24,46,63,75,67,28,88,74,71,76,76,52,71,68,59,48,50,54,44,36,47,43,28,35,20,56,48,68,72,43,80,61,85,128